Protein AF-A0A9P8FCG5-F1 (afdb_monomer_lite)

Organism: Aureobasidium melanogenum (NCBI:txid46634)

Secondary structure (DSSP, 8-state):
--------------------------HHHHHHHHHHHHHHHHHHS----------------------HHHHHHHHHHS---TTTSPPTTHHHHHHHHHHHHHTT--SSGGGG-HHHHHHHHHHHHHHT-HHHHHHHHHH--HHHHHHHHHHHHHHHHSTT--TT-THHHHHHHHHHHHHHHHHHHHHHHSSHHHH-HHHHHHHHHHHHHHHHHHHHHHHTTS-S--------PPPP--GGG-TTHHHHHHHHT--HHHHHHHHHHHTTTS-HHHHHHHHHHHHH--

InterPro domains:
  IPR052811 Glucose-responsive signaling protein [PTHR47263] (18-286)

Radius of gyration: 32.76 Å; chains: 1; bounding box: 117×60×71 Å

Sequence (286 aa):
MSPASARSSVTGRRVQSLQPARRLVDEHEAYSFALRTAYLSHLLQPKARRTQHVAQPVKPVSRSSTSITDLVKDFSSIRDSKSTRLPHGFTGELDKRITGVLVGKERMPEFNDALVKRTFATFLNEFKNPTFRKSMEKDRRVEDLLLIFFSKATSELQKGKGSEDDSWKLMVDRHVALFVRLISSTLKKDDWARDRPELTSRLQTLESKLLVHAQDLTTSSQPSGSTTIEVEIPRSSEAKDMPLVLRVANIFGISYDQIQADIDSHKAVWTEQAAIQDLKLYQMHL

Foldseek 3Di:
DDDDDDDDDDDPPPPPPPPPPPPPQDPVNVLLVLLLCLVLCVVPDDPDPDFDDDDDCPDDPDPPPCDVLNLLVVLVVPDDDPLQFDDQCLLVVVLVVLVCLLVVNDDDCLSVDPLLNVLSVQLSVVSPPPVLVVCCNVVRHVSSVLVSSLVSQLVSLCVPDDPPPCVSSLVSLVSSLVVLVSSLVSCVVVVVCVVRVPNNVSSVVSSVVSVVVSVVVVVVVDPDDDDGDDDDDDDDLQCVVRVSSVVSCVVSVHDRVVSSVSCVVCVVPSDNVVVVVVVVVVVVVD

Structure (mmCIF, N/CA/C/O backbone):
data_AF-A0A9P8FCG5-F1
#
_entry.id   AF-A0A9P8FCG5-F1
#
loop_
_atom_site.group_PDB
_atom_site.id
_atom_site.type_symbol
_atom_site.label_atom_id
_atom_site.label_alt_id
_atom_site.label_comp_id
_atom_site.label_asym_id
_atom_site.label_entity_id
_atom_site.label_seq_id
_atom_site.pdbx_PDB_ins_code
_atom_site.Cartn_x
_atom_site.Cartn_y
_atom_site.Cartn_z
_atom_site.occupancy
_atom_site.B_iso_or_equiv
_atom_site.auth_seq_id
_atom_site.auth_comp_id
_atom_site.auth_asym_id
_atom_site.auth_atom_id
_atom_site.pdbx_PDB_model_num
ATOM 1 N N . MET A 1 1 ? 91.310 38.236 -17.249 1.00 38.91 1 MET A N 1
ATOM 2 C CA . MET A 1 1 ? 90.134 39.101 -17.003 1.00 38.91 1 MET A CA 1
ATOM 3 C C . MET A 1 1 ? 88.972 38.553 -17.817 1.00 38.91 1 MET A C 1
ATOM 5 O O . MET A 1 1 ? 89.204 38.144 -18.946 1.00 38.91 1 MET A O 1
ATOM 9 N N . SER A 1 2 ? 87.771 38.523 -17.245 1.00 42.72 2 SER A N 1
ATOM 10 C CA . SER A 1 2 ? 86.490 38.270 -17.941 1.00 42.72 2 SER A CA 1
ATOM 11 C C . SER A 1 2 ? 85.765 39.621 -18.137 1.00 42.72 2 SER A C 1
ATOM 13 O O . SER A 1 2 ? 86.278 40.612 -17.610 1.00 42.72 2 SER A O 1
ATOM 15 N N . PRO A 1 3 ? 84.567 39.716 -18.757 1.00 57.72 3 PRO A N 1
ATOM 16 C CA . PRO A 1 3 ? 83.788 38.751 -19.551 1.00 57.72 3 PRO A CA 1
ATOM 17 C C . PRO A 1 3 ? 83.672 39.287 -21.018 1.00 57.72 3 PRO A C 1
ATOM 19 O O . PRO A 1 3 ? 84.620 39.921 -21.461 1.00 57.72 3 PRO A O 1
ATOM 22 N N . ALA A 1 4 ? 82.657 39.099 -21.879 1.00 37.44 4 ALA A N 1
ATOM 23 C CA . ALA A 1 4 ? 81.382 38.363 -21.876 1.00 37.44 4 ALA A CA 1
ATOM 24 C C . ALA A 1 4 ? 80.941 38.048 -23.326 1.00 37.44 4 ALA A C 1
ATOM 26 O O . ALA A 1 4 ? 81.144 38.888 -24.199 1.00 37.44 4 ALA A O 1
ATOM 27 N N . SER A 1 5 ? 80.230 36.931 -23.558 1.00 39.41 5 SER A N 1
ATOM 28 C CA . SER A 1 5 ? 79.011 36.865 -24.408 1.00 39.41 5 SER A CA 1
ATOM 29 C C . SER A 1 5 ? 78.488 35.432 -24.554 1.00 39.41 5 SER A C 1
ATOM 31 O O . SER A 1 5 ? 79.117 34.596 -25.197 1.00 39.41 5 SER A O 1
ATOM 33 N N . ALA A 1 6 ? 77.299 35.156 -24.019 1.00 49.12 6 ALA A N 1
ATOM 34 C CA . ALA A 1 6 ? 76.563 33.933 -24.327 1.00 49.12 6 ALA A CA 1
ATOM 35 C C . ALA A 1 6 ? 75.686 34.141 -25.573 1.00 49.12 6 ALA A C 1
ATOM 37 O O . ALA A 1 6 ? 74.994 35.153 -25.683 1.00 49.12 6 ALA A O 1
ATOM 38 N N . ARG A 1 7 ? 75.639 33.155 -26.476 1.00 41.47 7 ARG A N 1
ATOM 39 C CA . ARG A 1 7 ? 74.574 33.041 -27.482 1.00 41.47 7 ARG A CA 1
ATOM 40 C C . ARG A 1 7 ? 73.979 31.641 -27.448 1.00 41.47 7 ARG A C 1
ATOM 42 O O . ARG A 1 7 ? 74.595 30.677 -27.890 1.00 41.47 7 ARG A O 1
ATOM 49 N N . SER A 1 8 ? 72.768 31.554 -26.904 1.00 45.94 8 SER A N 1
ATOM 50 C CA . SER A 1 8 ? 71.965 30.335 -26.940 1.00 45.94 8 SER A CA 1
ATOM 51 C C . SER A 1 8 ? 71.624 29.980 -28.387 1.00 45.94 8 SER A C 1
ATOM 53 O O . SER A 1 8 ? 71.196 30.842 -29.155 1.00 45.94 8 SER A O 1
ATOM 55 N N . SER A 1 9 ? 71.795 28.713 -28.751 1.00 40.91 9 SER A N 1
ATOM 56 C CA . SER A 1 9 ? 71.240 28.131 -29.973 1.00 40.91 9 SER A CA 1
ATOM 57 C C . SER A 1 9 ? 70.500 26.855 -29.581 1.00 40.91 9 SER A C 1
ATOM 59 O O . SER A 1 9 ? 71.047 25.968 -28.928 1.00 40.91 9 SER A O 1
ATOM 61 N N . VAL A 1 10 ? 69.202 26.818 -29.882 1.00 41.75 10 VAL A N 1
ATOM 62 C CA . VAL A 1 10 ? 68.285 25.806 -29.347 1.00 41.75 10 VAL A CA 1
ATOM 63 C C . VAL A 1 10 ? 68.481 24.486 -30.085 1.00 41.75 10 VAL A C 1
ATOM 65 O O . VAL A 1 10 ? 68.198 24.386 -31.278 1.00 41.75 10 VAL A O 1
ATOM 68 N N . THR A 1 11 ? 68.898 23.446 -29.366 1.00 46.41 11 THR A N 1
ATOM 69 C CA . THR A 1 11 ? 68.830 22.069 -29.859 1.00 46.41 11 THR A CA 1
ATOM 70 C C . THR A 1 11 ? 67.367 21.664 -30.018 1.00 46.41 11 THR A C 1
ATOM 72 O O . THR A 1 11 ? 66.647 21.446 -29.043 1.00 46.41 11 THR A O 1
ATOM 75 N N . GLY A 1 12 ? 66.910 21.581 -31.270 1.00 40.62 12 GLY A N 1
ATOM 76 C CA . GLY A 1 12 ? 65.544 21.200 -31.621 1.00 40.62 12 GLY A CA 1
ATOM 77 C C . GLY A 1 12 ? 65.215 19.784 -31.150 1.00 40.62 12 GLY A C 1
ATOM 78 O O . GLY A 1 12 ? 65.477 18.809 -31.853 1.00 40.62 12 GLY A O 1
ATOM 79 N N . ARG A 1 13 ? 64.638 19.664 -29.950 1.00 44.09 13 ARG A N 1
ATOM 80 C CA . ARG A 1 13 ? 64.232 18.388 -29.355 1.00 44.09 13 ARG A CA 1
ATOM 81 C C . ARG A 1 13 ? 63.108 17.782 -30.195 1.00 44.09 13 ARG A C 1
ATOM 83 O O . ARG A 1 13 ? 61.950 18.156 -30.036 1.00 44.09 13 ARG A O 1
ATOM 90 N N . ARG A 1 14 ? 63.456 16.855 -31.094 1.00 50.72 14 ARG A N 1
ATOM 91 C CA . ARG A 1 14 ? 62.512 16.118 -31.947 1.00 50.72 14 ARG A CA 1
ATOM 92 C C . ARG A 1 14 ? 61.504 15.376 -31.069 1.00 50.72 14 ARG A C 1
ATOM 94 O O . ARG A 1 14 ? 61.790 14.285 -30.583 1.00 50.72 14 ARG A O 1
ATOM 101 N N . VAL A 1 15 ? 60.331 15.972 -30.869 1.00 47.91 15 VAL A N 1
ATOM 102 C CA . VAL A 1 15 ? 59.214 15.326 -30.179 1.00 47.91 15 VAL A CA 1
ATOM 103 C C . VAL A 1 15 ? 58.749 14.172 -31.059 1.00 47.91 15 VAL A C 1
ATOM 105 O O . VAL A 1 15 ? 58.091 14.381 -32.076 1.00 47.91 15 VAL A O 1
ATOM 108 N N . GLN A 1 16 ? 59.124 12.946 -30.691 1.00 49.69 16 GLN A N 1
ATOM 109 C CA . GLN A 1 16 ? 58.458 11.762 -31.215 1.00 49.69 16 GLN A CA 1
ATOM 110 C C . GLN A 1 16 ? 57.018 11.807 -30.712 1.00 49.69 16 GLN A C 1
ATOM 112 O O . GLN A 1 16 ? 56.757 11.665 -29.518 1.00 49.69 16 GLN A O 1
ATOM 117 N N . SER A 1 17 ? 56.087 12.061 -31.626 1.00 49.69 17 SER A N 1
ATOM 118 C CA . SER A 1 17 ? 54.666 11.989 -31.341 1.00 49.69 17 SER A CA 1
ATOM 119 C C . SER A 1 17 ? 54.310 10.547 -30.995 1.00 49.69 17 SER A C 1
ATOM 121 O O . SER A 1 17 ? 54.229 9.685 -31.868 1.00 49.69 17 SER A O 1
ATOM 123 N N . LEU A 1 18 ? 54.056 10.299 -29.709 1.00 53.81 18 LEU A N 1
ATOM 124 C CA . LEU A 1 18 ? 53.361 9.107 -29.229 1.00 53.81 18 LEU A CA 1
ATOM 125 C C . LEU A 1 18 ? 51.894 9.171 -29.678 1.00 53.81 18 LEU A C 1
ATOM 127 O O . LEU A 1 18 ? 50.982 9.323 -28.869 1.00 53.81 18 LEU A O 1
ATOM 131 N N . GLN A 1 19 ? 51.658 9.082 -30.990 1.00 55.94 19 GLN A N 1
ATOM 132 C CA . GLN A 1 19 ? 50.346 8.674 -31.463 1.00 55.94 19 GLN A CA 1
ATOM 133 C C . GLN A 1 19 ? 50.144 7.228 -30.998 1.00 55.94 19 GLN A C 1
ATOM 135 O O . GLN A 1 19 ? 51.024 6.398 -31.254 1.00 55.94 19 GLN A O 1
ATOM 140 N N . PRO A 1 20 ? 49.033 6.903 -30.313 1.00 54.19 20 PRO A N 1
ATOM 141 C CA . PRO A 1 20 ? 48.725 5.516 -30.012 1.00 54.19 20 PRO A CA 1
ATOM 142 C C . PRO A 1 20 ? 48.673 4.764 -31.340 1.00 54.19 20 PRO A C 1
ATOM 144 O O . PRO A 1 20 ? 48.016 5.219 -32.281 1.00 54.19 20 PRO A O 1
ATOM 147 N N . ALA A 1 21 ? 49.412 3.657 -31.434 1.00 56.22 21 ALA A N 1
ATOM 148 C CA . ALA A 1 21 ? 49.488 2.878 -32.660 1.00 56.22 21 ALA A CA 1
ATOM 149 C C . ALA A 1 21 ? 48.064 2.507 -33.087 1.00 56.22 21 ALA A C 1
ATOM 151 O O . ALA A 1 21 ? 47.379 1.764 -32.380 1.00 56.22 21 ALA A O 1
ATOM 152 N N . ARG A 1 22 ? 47.610 3.069 -34.215 1.00 55.81 22 ARG A N 1
ATOM 153 C CA . ARG A 1 22 ? 46.293 2.776 -34.778 1.00 55.81 22 ARG A CA 1
ATOM 154 C C . ARG A 1 22 ? 46.293 1.305 -35.165 1.00 55.81 22 ARG A C 1
ATOM 156 O O . ARG A 1 22 ? 46.798 0.952 -36.227 1.00 55.81 22 ARG A O 1
ATOM 163 N N . ARG A 1 23 ? 45.770 0.456 -34.278 1.00 59.56 23 ARG A N 1
ATOM 164 C CA . ARG A 1 23 ? 45.477 -0.938 -34.593 1.00 59.56 23 ARG A CA 1
ATOM 165 C C . ARG A 1 23 ? 44.492 -0.906 -35.752 1.00 59.56 23 ARG A C 1
ATOM 167 O O . ARG A 1 23 ? 43.358 -0.464 -35.585 1.00 59.56 23 ARG A O 1
ATOM 174 N N . LEU A 1 24 ? 44.977 -1.287 -36.927 1.00 65.88 24 LEU A N 1
ATOM 175 C CA . LEU A 1 24 ? 44.139 -1.600 -38.070 1.00 65.88 24 LEU A CA 1
ATOM 176 C C . LEU A 1 24 ? 43.383 -2.865 -37.668 1.00 65.88 24 LEU A C 1
ATOM 178 O O . LEU A 1 24 ? 43.956 -3.949 -37.681 1.00 65.88 24 LEU A O 1
ATOM 182 N N . VAL A 1 25 ? 42.156 -2.676 -37.181 1.00 71.56 25 VAL A N 1
ATOM 183 C CA . VAL A 1 25 ? 41.216 -3.770 -36.928 1.00 71.56 25 VAL A CA 1
ATOM 184 C C . VAL A 1 25 ? 40.915 -4.390 -38.284 1.00 71.56 25 VAL A C 1
ATOM 186 O O . VAL A 1 25 ? 40.634 -3.658 -39.236 1.00 71.56 25 VAL A O 1
ATOM 189 N N . ASP A 1 26 ? 41.028 -5.708 -38.376 1.00 84.81 26 ASP A N 1
ATOM 190 C CA . ASP A 1 26 ? 40.740 -6.413 -39.620 1.00 84.81 26 ASP A CA 1
ATOM 191 C C . ASP A 1 26 ? 39.245 -6.308 -39.973 1.00 84.81 26 ASP A C 1
ATOM 193 O O . ASP A 1 26 ? 38.397 -6.200 -39.086 1.00 84.81 26 ASP A O 1
ATOM 197 N N . GLU A 1 27 ? 38.895 -6.333 -41.259 1.00 80.69 27 GLU A N 1
ATOM 198 C CA . GLU A 1 27 ? 37.503 -6.151 -41.688 1.00 80.69 27 GLU A CA 1
ATOM 199 C C . GLU A 1 27 ? 36.592 -7.280 -41.174 1.00 80.69 27 GLU A C 1
ATOM 201 O O . GLU A 1 27 ? 35.468 -7.020 -40.736 1.00 80.69 27 GLU A O 1
ATOM 206 N N . HIS A 1 28 ? 37.101 -8.515 -41.112 1.00 82.44 28 HIS A N 1
ATOM 207 C CA . HIS A 1 28 ? 36.378 -9.655 -40.548 1.00 82.44 28 HIS A CA 1
ATOM 208 C C . HIS A 1 28 ? 36.303 -9.589 -39.009 1.00 82.44 28 HIS A C 1
ATOM 210 O O . HIS A 1 28 ? 35.275 -9.943 -38.427 1.00 82.44 28 HIS A O 1
ATOM 216 N N . GLU A 1 29 ? 37.341 -9.083 -38.331 1.00 81.12 29 GLU A N 1
ATOM 217 C CA . GLU A 1 29 ? 37.302 -8.811 -36.881 1.00 81.12 29 GLU A CA 1
ATOM 218 C C . GLU A 1 29 ? 36.257 -7.730 -36.547 1.00 81.12 29 GLU A C 1
ATOM 220 O O . GLU A 1 29 ? 35.431 -7.912 -35.647 1.00 81.12 29 GLU A O 1
ATOM 225 N N . ALA A 1 30 ? 36.232 -6.640 -37.320 1.00 84.06 30 ALA A N 1
ATOM 226 C CA . ALA A 1 30 ? 35.260 -5.559 -37.190 1.00 84.06 30 ALA A CA 1
ATOM 227 C C . ALA A 1 30 ? 33.824 -6.039 -37.457 1.00 84.06 30 ALA A C 1
ATOM 229 O O . ALA A 1 30 ? 32.924 -5.704 -36.682 1.00 84.06 30 ALA A O 1
ATOM 230 N N . TYR A 1 31 ? 33.608 -6.854 -38.496 1.00 85.81 31 TYR A N 1
ATOM 231 C CA . TYR A 1 31 ? 32.312 -7.474 -38.787 1.00 85.81 31 TYR A CA 1
ATOM 232 C C . TYR A 1 31 ? 31.846 -8.384 -37.647 1.00 85.81 31 TYR A C 1
ATOM 234 O O . TYR A 1 31 ? 30.748 -8.196 -37.121 1.00 85.81 31 TYR A O 1
ATOM 242 N N . SER A 1 32 ? 32.686 -9.330 -37.215 1.00 84.56 32 SER A N 1
ATOM 243 C CA . SER A 1 32 ? 32.349 -10.291 -36.158 1.00 84.56 32 SER A CA 1
ATOM 244 C C . SER A 1 32 ? 32.007 -9.588 -34.837 1.00 84.56 32 SER A C 1
ATOM 246 O O . SER A 1 32 ? 31.004 -9.906 -34.189 1.00 84.56 32 SER A O 1
ATOM 248 N N . PHE A 1 33 ? 32.777 -8.557 -34.469 1.00 83.56 33 PHE A N 1
ATOM 249 C CA . PHE A 1 33 ? 32.502 -7.733 -33.292 1.00 83.56 33 PHE A CA 1
ATOM 250 C C . PHE A 1 33 ? 31.207 -6.914 -33.435 1.00 83.56 33 PHE A C 1
ATOM 252 O O . PHE A 1 33 ? 30.403 -6.860 -32.497 1.00 83.56 33 PHE A O 1
ATOM 259 N N . ALA A 1 34 ? 30.961 -6.306 -34.599 1.00 85.69 34 ALA A N 1
ATOM 260 C CA . ALA A 1 34 ? 29.737 -5.552 -34.872 1.00 85.69 34 ALA A CA 1
ATOM 261 C C . ALA A 1 34 ? 28.488 -6.449 -34.840 1.00 85.69 34 ALA A C 1
ATOM 263 O O . ALA A 1 34 ? 27.484 -6.082 -34.229 1.00 85.69 34 ALA A O 1
ATOM 264 N N . LEU A 1 35 ? 28.552 -7.649 -35.425 1.00 85.81 35 LEU A N 1
ATOM 265 C CA . LEU A 1 35 ? 27.457 -8.618 -35.410 1.00 85.81 35 LEU A CA 1
ATOM 266 C C . LEU A 1 35 ? 27.177 -9.126 -33.988 1.00 85.81 35 LEU A C 1
ATOM 268 O O . LEU A 1 35 ? 26.029 -9.064 -33.540 1.00 85.81 35 LEU A O 1
ATOM 272 N N . ARG A 1 36 ? 28.215 -9.539 -33.240 1.00 83.69 36 ARG A N 1
ATOM 273 C CA . ARG A 1 36 ? 28.084 -9.954 -31.829 1.00 83.69 36 ARG A CA 1
ATOM 274 C C . ARG A 1 36 ? 27.453 -8.849 -30.988 1.00 83.69 36 ARG 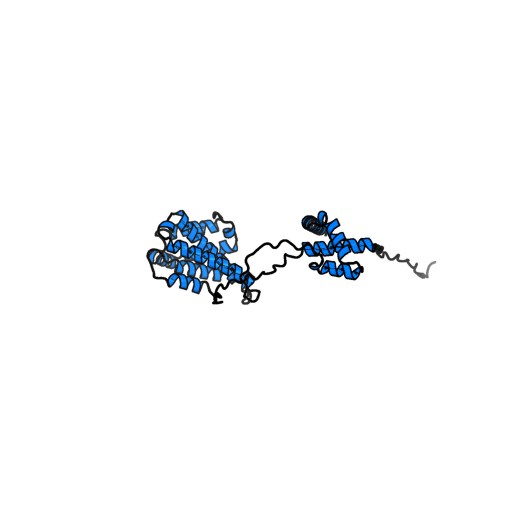A C 1
ATOM 276 O O . ARG A 1 36 ? 26.518 -9.115 -30.238 1.00 83.69 36 ARG A O 1
ATOM 283 N N . THR A 1 37 ? 27.935 -7.611 -31.096 1.00 82.56 37 THR A N 1
ATOM 284 C CA . THR A 1 37 ? 27.409 -6.492 -30.295 1.00 82.56 37 THR A CA 1
ATOM 285 C C . THR A 1 37 ? 25.990 -6.095 -30.700 1.00 82.56 37 THR A C 1
ATOM 287 O O . THR A 1 37 ? 25.179 -5.825 -29.817 1.00 82.56 37 THR A O 1
ATOM 290 N N . ALA A 1 38 ? 25.631 -6.142 -31.986 1.00 84.81 38 ALA A N 1
ATOM 291 C CA . ALA A 1 38 ? 24.259 -5.920 -32.448 1.00 84.81 38 ALA A CA 1
ATOM 292 C C . ALA A 1 38 ? 23.282 -7.001 -31.948 1.00 84.81 38 ALA A C 1
ATOM 294 O O . ALA A 1 38 ? 22.194 -6.671 -31.467 1.00 84.81 38 ALA A O 1
ATOM 295 N N . TYR A 1 39 ? 23.676 -8.276 -32.013 1.00 82.38 39 TYR A N 1
ATOM 296 C CA . TYR A 1 39 ? 22.874 -9.407 -31.543 1.00 82.38 39 TYR A CA 1
ATOM 297 C C . TYR A 1 39 ? 22.725 -9.414 -30.012 1.00 82.38 39 TYR A C 1
ATOM 299 O O . TYR A 1 39 ? 21.609 -9.489 -29.497 1.00 82.38 39 TYR A O 1
ATOM 307 N N . LEU A 1 40 ? 23.820 -9.236 -29.265 1.00 80.25 40 LEU A N 1
ATOM 308 C CA . LEU A 1 40 ? 23.771 -9.128 -27.802 1.00 80.25 40 LEU A CA 1
ATOM 309 C C . LEU A 1 40 ? 23.023 -7.869 -27.339 1.00 80.25 40 LEU A C 1
ATOM 311 O O . LEU A 1 40 ? 22.299 -7.931 -26.349 1.00 80.25 40 LEU A O 1
ATOM 315 N N . SER A 1 41 ? 23.119 -6.749 -28.065 1.00 78.25 41 SER A N 1
ATOM 316 C CA . SER A 1 41 ? 22.302 -5.559 -27.795 1.00 78.25 41 SER A CA 1
ATOM 317 C C . SER A 1 41 ? 20.815 -5.837 -28.006 1.00 78.25 41 SER A C 1
ATOM 319 O O . SER A 1 41 ? 20.011 -5.409 -27.183 1.00 78.25 41 SER A O 1
ATOM 321 N N . HIS A 1 42 ? 20.434 -6.600 -29.038 1.00 77.81 42 HIS A N 1
ATOM 322 C CA . HIS A 1 42 ? 19.058 -7.074 -29.167 1.00 77.81 42 HIS A CA 1
ATOM 323 C C . HIS A 1 42 ? 18.668 -7.939 -27.959 1.00 77.81 42 HIS A C 1
ATOM 325 O O . HIS A 1 42 ? 17.655 -7.641 -27.327 1.00 77.81 42 HIS A O 1
ATOM 331 N N . LEU A 1 43 ? 19.462 -8.950 -27.575 1.00 74.62 43 LEU A N 1
ATOM 332 C CA . LEU A 1 43 ? 19.157 -9.795 -26.409 1.00 74.62 43 LEU A CA 1
ATOM 333 C C . LEU A 1 43 ? 18.934 -8.974 -25.126 1.00 74.62 43 LEU A C 1
ATOM 335 O O . LEU A 1 43 ? 17.907 -9.163 -24.474 1.00 74.62 43 LEU A O 1
ATOM 339 N N . LEU A 1 44 ? 19.841 -8.038 -24.829 1.00 71.94 44 LEU A N 1
ATOM 340 C CA . LEU A 1 44 ? 19.836 -7.180 -23.637 1.00 71.94 44 LEU A CA 1
ATOM 341 C C . LEU A 1 44 ? 18.833 -6.011 -23.679 1.00 71.94 44 LEU A C 1
ATOM 343 O O . LEU A 1 44 ? 18.663 -5.331 -22.665 1.00 71.94 44 LEU A O 1
ATOM 347 N N . GLN A 1 45 ? 18.170 -5.735 -24.808 1.00 69.25 45 GLN A N 1
ATOM 348 C CA . GLN A 1 45 ? 17.103 -4.729 -24.841 1.00 69.25 45 GLN A CA 1
ATOM 349 C C . GLN A 1 45 ? 15.965 -5.147 -23.892 1.00 69.25 45 GLN A C 1
ATOM 351 O O . GLN A 1 45 ? 15.514 -6.296 -23.952 1.00 69.25 45 GLN A O 1
ATOM 356 N N . PRO A 1 46 ? 15.462 -4.237 -23.032 1.00 54.62 46 PRO A N 1
ATOM 357 C CA . PRO A 1 46 ? 14.393 -4.563 -22.093 1.00 54.62 46 PRO A CA 1
ATOM 358 C C . PRO A 1 46 ? 13.165 -5.055 -22.867 1.00 54.62 46 PRO A C 1
ATOM 360 O O . PRO A 1 46 ? 12.660 -4.331 -23.725 1.00 54.62 46 PRO A O 1
ATOM 363 N N . LYS A 1 47 ? 12.719 -6.293 -22.577 1.00 50.09 47 LYS A N 1
ATOM 364 C CA . LYS A 1 47 ? 11.672 -7.028 -23.318 1.00 50.09 47 LYS A CA 1
ATOM 365 C C . LYS A 1 47 ? 10.522 -6.099 -23.730 1.00 50.09 47 LYS A C 1
ATOM 367 O O . LYS A 1 47 ? 9.696 -5.719 -22.898 1.00 50.09 47 LYS A O 1
ATOM 372 N N . ALA A 1 48 ? 10.462 -5.751 -25.017 1.00 43.56 48 ALA A N 1
ATOM 373 C CA . ALA A 1 48 ? 9.443 -4.858 -25.554 1.00 43.56 48 ALA A CA 1
ATOM 374 C C . ALA A 1 48 ? 8.065 -5.533 -25.462 1.00 43.56 48 ALA A C 1
ATOM 376 O O . ALA A 1 48 ? 7.745 -6.438 -26.234 1.00 43.56 48 ALA A O 1
ATOM 377 N N . ARG A 1 49 ? 7.259 -5.105 -24.484 1.00 41.88 49 ARG A N 1
ATOM 378 C CA . ARG A 1 49 ? 5.932 -5.657 -24.169 1.00 41.88 49 ARG A CA 1
ATOM 379 C C . ARG A 1 49 ? 4.943 -5.383 -25.306 1.00 41.88 49 ARG A C 1
ATOM 381 O O . ARG A 1 49 ? 4.230 -4.384 -25.284 1.00 41.88 49 ARG A O 1
ATOM 388 N N . ARG A 1 50 ? 4.904 -6.258 -26.315 1.00 41.12 50 ARG A N 1
ATOM 389 C CA . ARG A 1 50 ? 3.956 -6.145 -27.430 1.00 41.12 50 ARG A CA 1
ATOM 390 C C . ARG A 1 50 ? 2.604 -6.733 -27.035 1.00 41.12 50 ARG A C 1
ATOM 392 O O . ARG A 1 50 ? 2.471 -7.928 -26.796 1.00 41.12 50 ARG A O 1
ATOM 399 N N . THR A 1 51 ? 1.601 -5.871 -26.966 1.00 39.09 51 THR A N 1
ATOM 400 C CA . THR A 1 51 ? 0.255 -6.180 -26.486 1.00 39.09 51 THR A CA 1
ATOM 401 C C . THR A 1 51 ? -0.580 -6.886 -27.559 1.00 39.09 51 THR A C 1
ATOM 403 O O . THR A 1 51 ? -0.973 -6.289 -28.560 1.00 39.09 51 THR A O 1
ATOM 406 N N . GLN A 1 52 ? -0.875 -8.176 -27.366 1.00 40.84 52 GLN A N 1
ATOM 407 C CA . GLN A 1 52 ? -1.762 -8.919 -28.266 1.00 40.84 52 GLN A CA 1
ATOM 408 C C . GLN A 1 52 ? -3.228 -8.722 -27.853 1.00 40.84 52 GLN A C 1
ATOM 410 O O . GLN A 1 52 ? -3.686 -9.265 -26.850 1.00 40.84 52 GLN A O 1
ATOM 415 N N . HIS A 1 53 ? -3.975 -7.940 -28.634 1.00 37.50 53 HIS A N 1
ATOM 416 C CA . HIS A 1 53 ? -5.406 -7.725 -28.411 1.00 37.50 53 HIS A CA 1
ATOM 417 C C . HIS A 1 53 ? -6.214 -8.997 -28.718 1.00 37.50 53 HIS A C 1
ATOM 419 O O . HIS A 1 53 ? -6.478 -9.309 -29.879 1.00 37.50 53 HIS A O 1
ATOM 425 N N . VAL A 1 54 ? -6.661 -9.702 -27.676 1.00 40.19 54 VAL A N 1
ATOM 426 C CA . VAL A 1 54 ? -7.705 -10.731 -27.790 1.00 40.19 54 VAL A CA 1
ATOM 427 C C . VAL A 1 54 ? -9.070 -10.053 -27.685 1.00 40.19 54 VAL A C 1
ATOM 429 O O . VAL A 1 54 ? -9.377 -9.400 -26.689 1.00 40.19 54 VAL A O 1
ATOM 432 N N . ALA A 1 55 ? -9.903 -10.200 -28.714 1.00 40.88 55 ALA A N 1
ATOM 433 C CA . ALA A 1 55 ? -11.218 -9.574 -28.764 1.00 40.88 55 ALA A CA 1
ATOM 434 C C . ALA A 1 55 ? -12.245 -10.323 -27.891 1.00 40.88 55 ALA A C 1
ATOM 436 O O . ALA A 1 55 ? -12.943 -11.218 -28.365 1.00 40.88 55 ALA A O 1
ATOM 437 N N . GLN A 1 56 ? -12.381 -9.919 -26.625 1.00 36.44 56 GLN A N 1
ATOM 438 C CA . GLN A 1 56 ? -13.586 -10.177 -25.829 1.00 36.44 56 GLN A CA 1
ATOM 439 C C . GLN A 1 56 ? -14.317 -8.860 -25.525 1.00 36.44 56 GLN A C 1
ATOM 441 O O . GLN A 1 56 ? -13.673 -7.897 -25.107 1.00 36.44 56 GLN A O 1
ATOM 446 N N . PRO A 1 57 ? -15.655 -8.794 -25.680 1.00 41.25 57 PRO A N 1
ATOM 447 C CA . PRO A 1 57 ? -16.443 -7.591 -25.419 1.00 41.25 57 PRO A CA 1
ATOM 448 C C . PRO A 1 57 ? -16.712 -7.408 -23.915 1.00 41.25 57 PRO A C 1
ATOM 450 O O . PRO A 1 57 ? -17.861 -7.342 -23.467 1.00 41.25 57 PRO A O 1
ATOM 453 N N . VAL A 1 58 ? -15.648 -7.312 -23.113 1.00 44.84 58 VAL A N 1
ATOM 454 C CA . VAL A 1 58 ? -15.761 -6.812 -21.740 1.00 44.84 58 VAL A CA 1
ATOM 455 C C . VAL A 1 58 ? -16.145 -5.338 -21.839 1.00 44.84 58 VAL A C 1
ATOM 457 O O . VAL A 1 58 ? -15.410 -4.527 -22.400 1.00 44.84 58 VAL A O 1
ATOM 460 N N . LYS A 1 59 ? -17.342 -5.006 -21.344 1.00 37.44 59 LYS A N 1
ATOM 461 C CA . LYS A 1 59 ? -17.893 -3.643 -21.376 1.00 37.44 59 LYS A CA 1
ATOM 462 C C . LYS A 1 59 ? -16.866 -2.670 -20.783 1.00 37.44 59 LYS A C 1
ATOM 464 O O . LYS A 1 59 ? -16.298 -3.002 -19.741 1.00 37.44 59 LYS A O 1
ATOM 469 N N . PRO A 1 60 ? -16.636 -1.489 -21.388 1.00 35.16 60 PRO A N 1
ATOM 470 C CA . PRO A 1 60 ? -15.650 -0.550 -20.876 1.00 35.16 60 PRO A CA 1
ATOM 471 C C . PRO A 1 60 ? -16.023 -0.154 -19.448 1.00 35.16 60 PRO A C 1
ATOM 473 O O . PRO A 1 60 ? -17.034 0.514 -19.220 1.00 35.16 60 PRO A O 1
ATOM 476 N N . VAL A 1 61 ? -15.202 -0.573 -18.483 1.00 42.84 61 VAL A N 1
ATOM 477 C CA . VAL A 1 61 ? -15.259 -0.024 -17.130 1.00 42.84 61 VAL A CA 1
ATOM 478 C C . VAL A 1 61 ? -14.944 1.459 -17.276 1.00 42.84 61 VAL A C 1
ATOM 480 O O . VAL A 1 61 ? -13.882 1.828 -17.781 1.00 42.84 61 VAL A O 1
ATOM 483 N N . SER A 1 62 ? -15.918 2.302 -16.931 1.00 31.92 62 SER A N 1
ATOM 484 C CA . SER A 1 62 ? -15.793 3.753 -17.057 1.00 31.92 62 SER A CA 1
ATOM 485 C C . SER A 1 62 ? -14.518 4.227 -16.366 1.00 31.92 62 SER A C 1
ATOM 487 O O . SER A 1 62 ? -14.243 3.809 -15.242 1.00 31.92 62 SER A O 1
ATOM 489 N N . ARG A 1 63 ? -13.792 5.161 -16.994 1.00 40.41 63 ARG A N 1
ATOM 490 C CA . ARG A 1 63 ? -12.639 5.864 -16.397 1.00 40.41 63 ARG A CA 1
ATOM 491 C C . ARG A 1 63 ? -13.098 6.900 -15.362 1.00 40.41 63 ARG A C 1
ATOM 493 O O . ARG A 1 63 ? -12.632 8.034 -15.339 1.00 40.4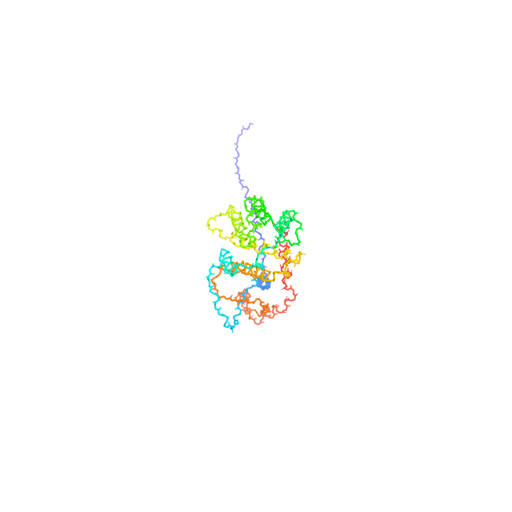1 63 ARG A O 1
ATOM 500 N N . SER A 1 64 ? -14.062 6.512 -14.536 1.00 35.00 64 SER A N 1
ATOM 501 C CA . SER A 1 64 ? -14.474 7.249 -13.356 1.00 35.00 64 SER A CA 1
ATOM 502 C C . SER A 1 64 ? -13.326 7.161 -12.360 1.00 35.00 64 SER A C 1
ATOM 504 O O . SER A 1 64 ? -12.938 6.063 -11.972 1.00 35.00 64 SER A O 1
ATOM 506 N N . SER A 1 65 ? -12.771 8.301 -11.960 1.00 42.25 65 SER A N 1
ATOM 507 C CA . SER A 1 65 ? -11.681 8.375 -10.988 1.00 42.25 65 SER A CA 1
ATOM 508 C C . SER A 1 65 ? -12.145 7.856 -9.624 1.00 42.25 65 SER A C 1
ATOM 510 O O . SER A 1 65 ? -12.680 8.620 -8.820 1.00 42.25 65 SER A O 1
ATOM 512 N N . THR A 1 66 ? -11.964 6.560 -9.354 1.00 49.44 66 THR A N 1
ATOM 513 C CA . THR A 1 66 ? -12.319 5.936 -8.073 1.00 49.44 66 THR A CA 1
ATOM 514 C C . THR A 1 66 ? -11.293 6.292 -7.004 1.00 49.44 66 THR A C 1
ATOM 516 O O . THR A 1 66 ? -10.516 5.449 -6.559 1.00 49.44 66 THR A O 1
ATOM 519 N N . SER A 1 67 ? -11.307 7.558 -6.585 1.00 58.78 67 SER A N 1
ATOM 520 C CA . SER A 1 67 ? -10.623 8.013 -5.377 1.00 58.78 67 SER A CA 1
ATOM 521 C C . SER A 1 67 ? -10.974 7.093 -4.206 1.00 58.78 67 SER A C 1
ATOM 523 O O . SER A 1 67 ? -12.098 6.590 -4.111 1.00 58.78 67 SER A O 1
ATOM 525 N N . ILE A 1 68 ? -10.055 6.921 -3.255 1.00 63.25 68 ILE A N 1
ATOM 526 C CA . ILE A 1 68 ? -10.321 6.163 -2.022 1.00 63.25 68 ILE A CA 1
ATOM 527 C C . ILE A 1 68 ? -11.545 6.723 -1.280 1.00 63.25 68 ILE A C 1
ATOM 529 O O . ILE A 1 68 ? -12.314 5.960 -0.697 1.00 63.25 68 ILE A O 1
ATOM 533 N N . THR A 1 69 ? -11.809 8.030 -1.384 1.00 64.81 69 THR A N 1
ATOM 534 C CA . THR A 1 69 ? -13.034 8.647 -0.851 1.00 64.81 69 THR A CA 1
ATOM 535 C C . THR A 1 69 ? -14.314 8.078 -1.451 1.00 64.81 69 THR A C 1
ATOM 537 O O . THR A 1 69 ? -15.330 8.056 -0.768 1.00 64.81 69 THR A O 1
ATOM 540 N N . ASP A 1 70 ? -14.289 7.627 -2.703 1.00 66.12 70 ASP A N 1
ATOM 541 C CA . ASP A 1 70 ? -15.450 7.078 -3.405 1.00 66.12 70 ASP A CA 1
ATOM 542 C C . ASP A 1 70 ? -15.511 5.553 -3.266 1.00 66.12 70 ASP A C 1
ATOM 544 O O . ASP A 1 70 ? -16.584 5.016 -3.011 1.00 66.12 70 ASP A O 1
ATOM 548 N N . LEU A 1 71 ? -14.363 4.862 -3.239 1.00 67.88 71 LEU A N 1
ATOM 549 C CA . LEU A 1 71 ? -14.294 3.443 -2.856 1.00 67.88 71 LEU A CA 1
ATOM 550 C C . LEU A 1 71 ? -14.811 3.182 -1.428 1.00 67.88 71 LEU A C 1
ATOM 552 O O . LEU A 1 71 ? -15.390 2.128 -1.165 1.00 67.88 71 LEU A O 1
ATOM 556 N N . VAL A 1 72 ? -14.637 4.134 -0.503 1.00 65.06 72 VAL A N 1
ATOM 557 C CA . VAL A 1 72 ? -15.184 4.044 0.863 1.00 65.06 72 VAL A CA 1
ATOM 558 C C . VAL A 1 72 ? -16.646 4.532 0.947 1.00 65.06 72 VAL A C 1
ATOM 560 O O . VAL A 1 72 ? -17.390 4.057 1.807 1.00 65.06 72 VAL A O 1
ATOM 563 N N . LYS A 1 73 ? -17.124 5.381 0.022 1.00 66.50 73 LYS A N 1
ATOM 564 C CA . LYS A 1 73 ? -18.572 5.657 -0.139 1.00 66.50 73 LYS A CA 1
ATOM 565 C C . LYS A 1 73 ? -19.322 4.448 -0.702 1.00 66.50 73 LYS A C 1
ATOM 567 O O . LYS A 1 73 ? -20.378 4.108 -0.179 1.00 66.50 73 LYS A O 1
ATOM 572 N N . ASP A 1 74 ? -18.764 3.755 -1.695 1.00 62.91 74 ASP A N 1
ATOM 573 C CA . ASP A 1 74 ? -19.290 2.473 -2.196 1.00 62.91 74 ASP A CA 1
ATOM 574 C C . ASP A 1 74 ? -19.447 1.458 -1.049 1.00 62.91 74 ASP A C 1
ATOM 576 O O . ASP A 1 74 ? -20.423 0.709 -0.987 1.00 62.91 74 ASP A O 1
ATOM 580 N N . PHE A 1 75 ? -18.498 1.461 -0.106 1.00 62.28 75 PHE A N 1
ATOM 581 C CA . PHE A 1 75 ? -18.515 0.594 1.070 1.00 62.28 75 PHE A CA 1
ATOM 582 C C . PHE A 1 75 ? -19.657 0.940 2.044 1.00 62.28 75 PHE A C 1
ATOM 584 O O . PHE A 1 75 ? -20.344 0.023 2.505 1.00 62.28 75 PHE A O 1
ATOM 591 N N . SER A 1 76 ? -19.885 2.232 2.324 1.00 57.75 76 SER A N 1
ATOM 592 C CA . SER A 1 76 ? -20.910 2.708 3.273 1.00 57.75 76 SER A CA 1
ATOM 593 C C . SER A 1 76 ? -22.332 2.761 2.698 1.00 57.75 76 SER A C 1
ATOM 595 O O . SER A 1 76 ? -23.301 2.656 3.450 1.00 57.75 76 SER A O 1
ATOM 597 N N . SER A 1 77 ? -22.477 2.875 1.374 1.00 54.94 77 SER A N 1
ATOM 598 C CA . SER A 1 77 ? -23.772 2.961 0.680 1.00 54.94 77 SER A CA 1
ATOM 599 C C . SER A 1 77 ? -24.649 1.710 0.883 1.00 54.94 77 SER A C 1
ATOM 601 O O . SER A 1 77 ? -25.879 1.785 0.933 1.00 54.94 77 SER A O 1
ATOM 603 N N . ILE A 1 78 ? -24.036 0.536 1.084 1.00 52.94 78 ILE A N 1
ATOM 604 C CA . ILE A 1 78 ? -24.760 -0.732 1.263 1.00 52.94 78 ILE A CA 1
ATOM 605 C C . ILE A 1 78 ? -25.112 -0.971 2.743 1.00 52.94 78 ILE A C 1
ATOM 607 O O . ILE A 1 78 ? -24.420 -1.727 3.433 1.00 52.94 78 ILE A O 1
ATOM 611 N N . ARG A 1 79 ? -26.228 -0.351 3.162 1.00 50.34 79 ARG A N 1
ATOM 612 C CA . ARG A 1 79 ? -27.094 -0.632 4.335 1.00 50.34 79 ARG A CA 1
ATOM 613 C C . ARG A 1 79 ? -26.374 -1.137 5.599 1.00 50.34 79 ARG A C 1
ATOM 615 O O . ARG A 1 79 ? -26.140 -2.333 5.748 1.00 50.34 79 ARG A O 1
ATOM 622 N N . ASP A 1 80 ? -26.158 -0.219 6.546 1.00 54.38 80 ASP A N 1
ATOM 623 C CA . ASP A 1 80 ? -25.575 -0.435 7.884 1.00 54.38 80 ASP A CA 1
ATOM 624 C C . ASP A 1 80 ? -26.145 -1.690 8.590 1.00 54.38 80 ASP A C 1
ATOM 626 O O . ASP A 1 80 ? -27.250 -1.688 9.140 1.00 54.38 80 ASP A O 1
ATOM 630 N N . SER A 1 81 ? -25.382 -2.785 8.526 1.00 58.00 81 SER A N 1
ATOM 631 C CA . SER A 1 81 ? -25.747 -4.116 9.010 1.00 58.00 81 SER A CA 1
ATOM 632 C C . SER A 1 81 ? -24.818 -4.530 10.148 1.00 58.00 81 SER A C 1
ATOM 634 O O . SER A 1 81 ? -23.633 -4.198 10.165 1.00 58.00 81 SER A O 1
ATOM 636 N N . LYS A 1 82 ? -25.311 -5.340 11.093 1.00 62.72 82 LYS A N 1
ATOM 637 C CA . LYS A 1 82 ? -24.470 -5.887 12.179 1.00 62.72 82 LYS A CA 1
ATOM 638 C C . LYS A 1 82 ? -23.294 -6.730 11.648 1.00 62.72 82 LYS A C 1
ATOM 640 O O . LYS A 1 82 ? -22.288 -6.852 12.341 1.00 62.72 82 LYS A O 1
ATOM 645 N N . SER A 1 83 ? -23.420 -7.250 10.424 1.00 63.03 83 SER A N 1
ATOM 646 C CA . SER A 1 83 ? -22.406 -8.014 9.687 1.00 63.03 83 SER A CA 1
ATOM 647 C C . SER A 1 83 ? -21.244 -7.154 9.151 1.00 63.03 83 SER A C 1
ATOM 649 O O . SER A 1 83 ? -20.105 -7.615 9.129 1.00 63.03 83 SER A O 1
ATOM 651 N N . THR A 1 84 ? -21.481 -5.889 8.772 1.00 71.00 84 THR A N 1
ATOM 652 C CA . THR A 1 84 ? -20.446 -5.022 8.163 1.00 71.00 84 THR A CA 1
ATOM 653 C C . THR A 1 84 ? -19.577 -4.279 9.179 1.00 71.00 84 THR A C 1
ATOM 655 O O . THR A 1 84 ? -18.496 -3.806 8.834 1.00 71.00 84 THR A O 1
ATOM 658 N N . ARG A 1 85 ? -20.021 -4.182 10.437 1.00 80.94 85 ARG A N 1
ATOM 659 C CA . ARG A 1 85 ? -19.290 -3.510 11.526 1.00 80.94 85 ARG A CA 1
ATOM 660 C C . ARG A 1 85 ? -18.129 -4.352 12.063 1.00 80.94 85 ARG A C 1
ATOM 662 O O . ARG A 1 85 ? -18.097 -5.572 11.902 1.00 80.94 85 ARG A O 1
ATOM 669 N N . LEU A 1 86 ? -17.221 -3.724 12.807 1.00 83.44 86 LEU A N 1
ATOM 670 C CA . LEU A 1 86 ? -16.111 -4.393 13.494 1.00 83.44 86 LEU A CA 1
ATOM 671 C C . LEU A 1 86 ? -16.567 -5.232 14.715 1.00 83.44 86 LEU A C 1
ATOM 673 O O . LEU A 1 86 ? -17.561 -4.893 15.382 1.00 83.44 86 LEU A O 1
ATOM 677 N N . PRO A 1 87 ? -15.863 -6.337 15.036 1.00 84.00 87 PRO A N 1
ATOM 678 C CA . PRO A 1 87 ? -16.067 -7.101 16.270 1.00 84.00 87 PRO A CA 1
ATOM 679 C C . PRO A 1 87 ? -15.833 -6.270 17.540 1.00 84.00 87 PRO A C 1
ATOM 681 O O . PRO A 1 87 ? -15.110 -5.274 17.531 1.00 84.00 87 PRO A O 1
ATOM 684 N N . HIS A 1 88 ? -16.421 -6.691 18.663 1.00 82.56 88 HIS A N 1
ATOM 685 C CA . HIS A 1 88 ? -16.017 -6.158 19.969 1.00 82.56 88 HIS A CA 1
ATOM 686 C C . HIS A 1 88 ? -14.584 -6.616 20.286 1.00 82.56 88 HIS A C 1
ATOM 688 O O . HIS A 1 88 ? -14.201 -7.728 19.941 1.00 82.56 88 HIS A O 1
ATOM 694 N N . GLY A 1 89 ? -13.778 -5.752 20.907 1.00 83.31 89 GLY A N 1
ATOM 695 C CA . GLY A 1 89 ? -12.368 -6.035 21.208 1.00 83.31 89 GLY A CA 1
ATOM 696 C C . GLY A 1 89 ? -11.393 -5.855 20.034 1.00 83.31 89 GLY A C 1
ATOM 697 O O . GLY A 1 89 ? -10.206 -5.655 20.284 1.00 83.31 89 GLY A O 1
ATOM 698 N N . PHE A 1 90 ? -11.870 -5.815 18.780 1.00 87.44 90 PHE A N 1
ATOM 699 C CA . PHE A 1 90 ? -11.030 -5.644 17.583 1.00 87.44 90 PHE A CA 1
ATOM 700 C C . PHE A 1 90 ? -10.079 -4.438 17.679 1.00 87.44 90 PHE A C 1
ATOM 702 O O . PHE A 1 90 ? -8.900 -4.558 17.353 1.00 87.44 90 PHE A O 1
ATOM 709 N N . THR A 1 91 ? -10.557 -3.301 18.200 1.00 86.50 91 THR A N 1
ATOM 710 C CA . THR A 1 91 ? -9.756 -2.085 18.430 1.00 86.50 91 THR A CA 1
ATOM 711 C C . THR A 1 91 ? -8.492 -2.367 19.252 1.00 86.50 91 THR A C 1
ATOM 713 O O . THR A 1 91 ? -7.427 -1.837 18.950 1.00 86.50 91 THR A O 1
ATOM 716 N N . GLY A 1 92 ? -8.589 -3.231 20.268 1.00 87.50 92 GLY A N 1
ATOM 717 C CA . GLY A 1 92 ? -7.477 -3.584 21.153 1.00 87.50 92 GLY A CA 1
ATOM 718 C C . GLY A 1 92 ? -6.488 -4.582 20.550 1.00 87.50 92 GLY A C 1
ATOM 719 O O . GLY A 1 92 ? -5.308 -4.532 20.888 1.00 87.50 92 GLY A O 1
ATOM 720 N N . GLU A 1 93 ? -6.921 -5.462 19.644 1.00 89.19 93 GLU A N 1
ATOM 721 C CA . GLU A 1 93 ? -5.996 -6.330 18.902 1.00 89.19 93 GLU A CA 1
ATOM 722 C C . GLU A 1 93 ? -5.288 -5.556 17.783 1.00 89.19 93 GLU A C 1
ATOM 724 O O . GLU A 1 93 ? -4.081 -5.710 17.590 1.00 89.19 93 GLU A O 1
ATOM 729 N N . LEU A 1 94 ? -5.997 -4.648 17.103 1.00 89.75 94 LEU A N 1
ATOM 730 C CA . LEU A 1 94 ? -5.407 -3.774 16.091 1.00 89.75 94 LEU A CA 1
ATOM 731 C C . LEU A 1 94 ? -4.324 -2.849 16.685 1.00 89.75 94 LEU A C 1
ATOM 733 O O . LEU A 1 94 ? -3.284 -2.678 16.056 1.00 89.75 94 LEU A O 1
ATOM 737 N N . ASP A 1 95 ? -4.510 -2.331 17.907 1.00 90.00 95 ASP A N 1
ATOM 738 C CA . ASP A 1 95 ? -3.514 -1.534 18.659 1.00 90.00 95 ASP A CA 1
ATOM 739 C C . ASP A 1 95 ? -2.174 -2.290 18.809 1.00 90.00 95 ASP A C 1
ATOM 741 O O . ASP A 1 95 ? -1.106 -1.821 18.389 1.00 90.00 95 ASP A O 1
ATOM 745 N N . LYS A 1 96 ? -2.240 -3.537 19.309 1.00 90.38 96 LYS A N 1
ATOM 746 C CA . LYS A 1 96 ? -1.080 -4.444 19.418 1.00 90.38 96 LYS A CA 1
ATOM 747 C C . LYS A 1 96 ? -0.446 -4.700 18.056 1.00 90.38 96 LYS A C 1
ATOM 749 O O . LYS A 1 96 ? 0.777 -4.774 17.947 1.00 90.38 96 LYS A O 1
ATOM 754 N N . ARG A 1 97 ? -1.267 -4.858 17.016 1.00 88.38 97 ARG A N 1
ATOM 755 C CA . ARG A 1 97 ? -0.806 -5.289 15.697 1.00 88.38 97 ARG A CA 1
ATOM 756 C C . ARG A 1 97 ? -0.155 -4.173 14.882 1.00 88.38 97 ARG A C 1
ATOM 758 O O . ARG A 1 97 ? 0.884 -4.404 14.270 1.00 88.38 97 ARG A O 1
ATOM 765 N N . ILE A 1 98 ? -0.684 -2.953 14.953 1.00 90.50 98 ILE A N 1
ATOM 766 C CA . ILE A 1 98 ? -0.011 -1.749 14.444 1.00 90.50 98 ILE A CA 1
ATOM 767 C C . ILE A 1 98 ? 1.317 -1.558 15.186 1.00 90.50 98 ILE A C 1
ATOM 769 O O . ILE A 1 98 ? 2.350 -1.353 14.555 1.00 90.50 98 ILE A O 1
ATOM 773 N N . THR A 1 99 ? 1.332 -1.728 16.512 1.00 88.19 99 THR A N 1
ATOM 774 C CA . THR A 1 99 ? 2.584 -1.723 17.289 1.00 88.19 99 THR A CA 1
ATOM 775 C C . THR A 1 99 ? 3.559 -2.814 16.801 1.00 88.19 99 THR A C 1
ATOM 777 O O . THR A 1 99 ? 4.761 -2.573 16.706 1.00 88.19 99 THR A O 1
ATOM 780 N N . GLY A 1 100 ? 3.056 -3.984 16.394 1.00 86.19 100 GLY A N 1
ATOM 781 C CA . GLY A 1 100 ? 3.827 -5.048 15.741 1.00 86.19 100 GLY A CA 1
ATOM 782 C C . GLY A 1 100 ? 4.473 -4.640 14.408 1.00 86.19 100 GLY A C 1
ATOM 783 O O . GLY A 1 100 ? 5.628 -4.998 14.176 1.00 86.19 100 GLY A O 1
ATOM 784 N N . VAL A 1 101 ? 3.787 -3.845 13.575 1.00 86.25 101 VAL A N 1
ATOM 785 C CA . VAL A 1 101 ? 4.352 -3.241 12.347 1.00 86.25 101 VAL A CA 1
ATOM 786 C C . VAL A 1 101 ? 5.524 -2.317 12.686 1.00 86.25 101 VAL A C 1
ATOM 788 O O . VAL A 1 101 ? 6.607 -2.470 12.120 1.00 86.25 101 VAL A O 1
ATOM 791 N N . LEU A 1 102 ? 5.345 -1.402 13.649 1.00 84.12 102 LEU A N 1
ATOM 792 C CA . LEU A 1 102 ? 6.394 -0.459 14.068 1.00 84.12 102 LEU A CA 1
ATOM 793 C C . LEU A 1 102 ? 7.654 -1.185 14.571 1.00 84.12 102 LEU A C 1
ATOM 795 O O . LEU A 1 102 ? 8.765 -0.825 14.189 1.00 84.12 102 LEU A O 1
ATOM 799 N N . VAL A 1 103 ? 7.481 -2.230 15.387 1.00 82.50 103 VAL A N 1
ATOM 800 C CA . VAL A 1 103 ? 8.581 -3.029 15.965 1.00 82.50 103 VAL A CA 1
ATOM 801 C C . VAL A 1 103 ? 9.161 -4.045 14.957 1.00 82.50 103 VAL A C 1
ATOM 803 O O . VAL A 1 103 ? 10.114 -4.751 15.271 1.00 82.50 103 VAL A O 1
ATOM 806 N N . GLY A 1 104 ? 8.622 -4.136 13.733 1.00 76.75 104 GLY A N 1
ATOM 807 C CA . GLY A 1 104 ? 9.107 -5.064 12.700 1.00 76.75 104 GLY A CA 1
ATOM 808 C C . GLY A 1 104 ? 8.803 -6.541 12.983 1.00 76.75 104 GLY A C 1
ATOM 809 O O . GLY A 1 104 ? 9.472 -7.417 12.444 1.00 76.75 104 GLY A O 1
ATOM 810 N N . LYS A 1 105 ? 7.803 -6.825 13.830 1.00 74.62 105 LYS A N 1
ATOM 811 C CA . LYS A 1 105 ? 7.357 -8.186 14.187 1.00 74.62 105 LYS A CA 1
ATOM 812 C C . LYS A 1 105 ? 6.275 -8.745 13.257 1.00 74.62 105 LYS A C 1
ATOM 814 O O . LYS A 1 105 ? 5.876 -9.894 13.427 1.00 74.62 105 LYS A O 1
ATOM 819 N N . GLU A 1 106 ? 5.777 -7.954 12.306 1.00 78.19 106 GLU A N 1
ATOM 820 C CA . GLU A 1 106 ? 4.822 -8.446 11.310 1.00 78.19 106 GLU A CA 1
ATOM 821 C C . GLU A 1 106 ? 5.465 -9.378 10.278 1.00 78.19 106 GLU A C 1
ATOM 823 O O . GLU A 1 106 ? 6.629 -9.234 9.909 1.00 78.19 106 GLU A O 1
ATOM 828 N N . ARG A 1 107 ? 4.682 -10.353 9.804 1.00 68.25 107 ARG A N 1
ATOM 829 C CA . ARG A 1 107 ? 5.196 -11.511 9.050 1.00 68.25 107 ARG A CA 1
ATOM 830 C C . ARG A 1 107 ? 5.426 -11.234 7.559 1.00 68.25 107 ARG A C 1
ATOM 832 O O . ARG A 1 107 ? 6.043 -12.051 6.882 1.00 68.25 107 ARG A O 1
ATOM 839 N N . MET A 1 108 ? 4.923 -10.118 7.033 1.00 71.44 108 MET A N 1
ATOM 840 C CA . MET A 1 108 ? 5.056 -9.748 5.619 1.00 71.44 108 MET A CA 1
ATOM 841 C C . MET A 1 108 ? 6.139 -8.673 5.421 1.00 71.44 108 MET A C 1
ATOM 843 O O . MET A 1 108 ? 6.114 -7.657 6.119 1.00 71.44 108 MET A O 1
ATOM 847 N N . PRO A 1 109 ? 7.065 -8.847 4.455 1.00 72.50 109 PRO A N 1
ATOM 848 C CA . PRO A 1 109 ? 8.210 -7.948 4.268 1.00 72.50 109 PRO A CA 1
ATOM 849 C C . PRO A 1 109 ? 7.801 -6.530 3.849 1.00 72.50 109 PRO A C 1
ATOM 851 O O . PRO A 1 109 ? 8.529 -5.579 4.110 1.00 72.50 109 PRO A O 1
ATOM 854 N N . GLU A 1 110 ? 6.616 -6.367 3.264 1.00 77.44 110 GLU A N 1
ATOM 855 C CA . GLU A 1 110 ? 6.059 -5.081 2.830 1.00 77.44 110 GLU A CA 1
ATOM 856 C C . GLU A 1 110 ? 5.861 -4.091 3.992 1.00 77.44 110 GLU A C 1
ATOM 858 O O . GLU A 1 110 ? 5.986 -2.884 3.805 1.00 77.44 110 GLU A O 1
ATOM 863 N N . PHE A 1 111 ? 5.636 -4.590 5.214 1.00 80.88 111 PHE A N 1
ATOM 864 C CA . PHE A 1 111 ? 5.539 -3.765 6.423 1.00 80.88 111 PHE A CA 1
ATOM 865 C C . PHE A 1 111 ? 6.900 -3.305 6.967 1.00 80.88 111 PHE A C 1
ATOM 867 O O . PHE A 1 111 ? 6.937 -2.519 7.914 1.00 80.88 111 PHE A O 1
ATOM 874 N N . ASN A 1 112 ? 8.024 -3.784 6.416 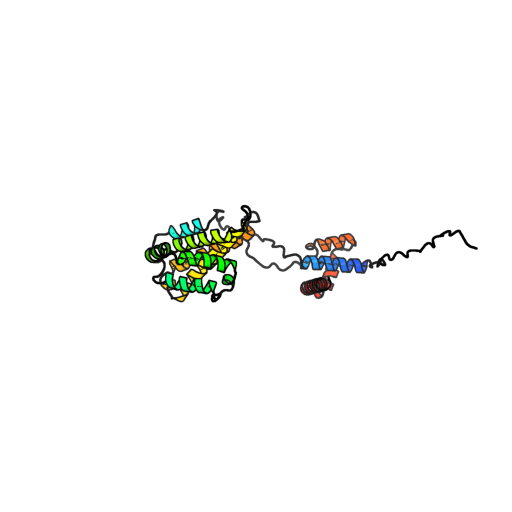1.00 80.94 112 ASN A N 1
ATOM 875 C CA . ASN A 1 112 ? 9.346 -3.396 6.907 1.00 80.94 112 ASN A CA 1
ATOM 876 C C . ASN A 1 112 ? 9.871 -2.066 6.349 1.00 80.94 112 ASN A C 1
ATOM 878 O O . ASN A 1 112 ? 10.797 -1.515 6.951 1.00 80.94 112 ASN A O 1
ATOM 882 N N . ASP A 1 113 ? 9.251 -1.540 5.290 1.00 86.12 113 ASP A N 1
ATOM 883 C CA . ASP A 1 113 ? 9.535 -0.233 4.688 1.00 86.12 113 ASP A CA 1
ATOM 884 C C . ASP A 1 113 ? 9.438 0.907 5.728 1.00 86.12 113 ASP A C 1
ATOM 886 O O . ASP A 1 113 ? 8.497 0.985 6.528 1.00 86.12 113 ASP A O 1
ATOM 890 N N . ALA A 1 114 ? 10.430 1.800 5.725 1.00 85.81 114 ALA A N 1
ATOM 891 C CA . ALA A 1 114 ? 10.504 2.940 6.632 1.00 85.81 114 ALA A CA 1
ATOM 892 C C . ALA A 1 114 ? 9.361 3.949 6.412 1.00 85.81 114 ALA A C 1
ATOM 894 O O . ALA A 1 114 ? 8.867 4.528 7.383 1.00 85.81 114 ALA A O 1
ATOM 895 N N . LEU A 1 115 ? 8.899 4.133 5.169 1.00 86.00 115 LEU A N 1
ATOM 896 C CA . LEU A 1 115 ? 7.754 4.991 4.858 1.00 86.00 115 LEU A CA 1
ATOM 897 C C . LEU A 1 115 ? 6.458 4.375 5.391 1.00 86.00 115 LEU A C 1
ATOM 899 O O . LEU A 1 115 ? 5.662 5.074 6.023 1.00 86.00 115 LEU A O 1
ATOM 903 N N . VAL A 1 116 ? 6.266 3.063 5.215 1.00 88.56 116 VAL A N 1
ATOM 904 C CA . VAL A 1 116 ? 5.110 2.339 5.772 1.00 88.56 116 VAL A CA 1
ATOM 905 C C . VAL A 1 116 ? 5.102 2.483 7.293 1.00 88.56 116 VAL A C 1
ATOM 907 O O . VAL A 1 116 ? 4.143 3.031 7.840 1.00 88.56 116 VAL A O 1
ATOM 910 N N . LYS A 1 117 ? 6.198 2.132 7.979 1.00 90.25 117 LYS A N 1
ATOM 911 C CA . LYS A 1 117 ? 6.334 2.295 9.440 1.00 90.25 117 LYS A CA 1
ATOM 912 C C . LYS A 1 117 ? 6.051 3.723 9.911 1.00 90.25 117 LYS A C 1
ATOM 914 O O . LYS A 1 117 ? 5.347 3.898 10.904 1.00 90.25 117 LYS A O 1
ATOM 919 N N . ARG A 1 118 ? 6.526 4.741 9.185 1.00 89.75 118 ARG A N 1
ATOM 920 C CA . ARG A 1 118 ? 6.263 6.157 9.487 1.00 89.75 118 ARG A CA 1
ATOM 921 C C . ARG A 1 118 ? 4.775 6.511 9.375 1.00 89.75 118 ARG A C 1
ATOM 923 O O . ARG A 1 118 ? 4.234 7.097 10.309 1.00 89.75 118 ARG A O 1
ATOM 930 N N . THR A 1 119 ? 4.088 6.110 8.302 1.00 90.94 119 THR A N 1
ATOM 931 C CA . THR A 1 119 ? 2.631 6.345 8.177 1.00 90.94 119 THR A CA 1
ATOM 932 C C . THR A 1 119 ? 1.823 5.610 9.250 1.00 90.94 119 THR A C 1
ATOM 934 O O . THR A 1 119 ? 0.931 6.203 9.855 1.00 90.94 119 THR A O 1
ATOM 937 N N . PHE A 1 120 ? 2.178 4.358 9.561 1.00 91.88 120 PHE A N 1
ATOM 938 C CA . PHE A 1 120 ? 1.536 3.578 10.621 1.00 91.88 120 PHE A CA 1
ATOM 939 C C . PHE A 1 120 ? 1.793 4.173 12.016 1.00 91.88 120 PHE A C 1
ATOM 941 O O . PHE A 1 120 ? 0.905 4.112 12.862 1.00 91.88 120 PHE A O 1
ATOM 948 N N . ALA A 1 121 ? 2.947 4.806 12.259 1.00 91.19 121 ALA A N 1
ATOM 949 C CA . ALA A 1 121 ? 3.229 5.521 13.505 1.00 91.19 121 ALA A CA 1
ATOM 950 C C . ALA A 1 121 ? 2.405 6.816 13.643 1.00 91.19 121 ALA A C 1
ATOM 952 O O . ALA A 1 121 ? 1.790 7.041 14.688 1.00 91.19 121 ALA A O 1
ATOM 953 N N . THR A 1 122 ? 2.320 7.632 12.585 1.00 92.12 122 THR A N 1
ATOM 954 C CA . THR A 1 122 ? 1.442 8.819 12.560 1.00 92.12 122 THR A CA 1
ATOM 955 C C . THR A 1 122 ? -0.025 8.427 12.760 1.00 92.12 122 THR A C 1
ATOM 957 O O . THR A 1 122 ? -0.750 9.105 13.489 1.00 92.12 122 THR A O 1
ATOM 960 N N . PHE A 1 123 ? -0.461 7.305 12.179 1.00 93.00 123 PHE A N 1
ATOM 961 C CA . PHE A 1 123 ? -1.797 6.762 12.414 1.00 93.00 123 PHE A CA 1
ATOM 962 C C . PHE A 1 123 ? -1.995 6.242 13.848 1.00 93.00 123 PHE A C 1
ATOM 964 O O . PHE A 1 123 ? -3.013 6.561 14.455 1.00 93.00 123 PHE A O 1
ATOM 971 N N . LEU A 1 124 ? -1.038 5.504 14.427 1.00 90.38 124 LEU A N 1
ATOM 972 C CA . LEU A 1 124 ? -1.147 4.948 15.785 1.00 90.38 124 LEU A CA 1
ATOM 973 C C . LEU A 1 124 ? -1.390 6.032 16.848 1.00 90.38 124 LEU A C 1
ATOM 975 O O . LEU A 1 124 ? -2.158 5.816 17.785 1.00 90.38 124 LEU A O 1
ATOM 979 N N . ASN A 1 125 ? -0.782 7.209 16.684 1.00 91.69 125 ASN A N 1
ATOM 980 C CA . ASN A 1 125 ? -1.009 8.350 17.573 1.00 91.69 125 ASN A CA 1
ATOM 981 C C . ASN A 1 125 ? -2.470 8.837 17.536 1.00 91.69 125 ASN A C 1
ATOM 983 O O . ASN A 1 125 ? -3.048 9.115 18.584 1.00 91.69 125 ASN A O 1
ATOM 987 N N . GLU A 1 126 ? -3.096 8.877 16.356 1.00 90.31 126 GLU A N 1
ATOM 988 C CA . GLU A 1 126 ? -4.516 9.229 16.206 1.00 90.31 126 GLU A CA 1
ATOM 989 C C . GLU A 1 126 ? -5.447 8.084 16.635 1.00 90.31 126 GLU A C 1
ATOM 991 O O . GLU A 1 126 ? -6.467 8.306 17.276 1.00 90.31 126 GLU A O 1
ATOM 996 N N . PHE A 1 127 ? -5.069 6.833 16.372 1.00 89.31 127 PHE A N 1
ATOM 997 C CA . PHE A 1 127 ? -5.809 5.652 16.824 1.00 89.31 127 PHE A CA 1
ATOM 998 C C . PHE A 1 127 ? -5.902 5.570 18.361 1.00 89.31 127 PHE A C 1
ATOM 1000 O O . PHE A 1 127 ? -6.862 5.030 18.916 1.00 89.31 127 PHE A O 1
ATOM 1007 N N . LYS A 1 128 ? -4.921 6.154 19.061 1.00 88.12 128 LYS A N 1
ATOM 1008 C CA . LYS A 1 128 ? -4.879 6.275 20.524 1.00 88.12 128 LYS A CA 1
ATOM 1009 C C . LYS A 1 128 ? -5.476 7.588 21.055 1.00 88.12 128 LYS A C 1
ATOM 1011 O O . LYS A 1 128 ? -5.560 7.745 22.272 1.00 88.12 128 LYS A O 1
ATOM 1016 N N . ASN A 1 129 ? -5.952 8.491 20.191 1.00 91.56 129 ASN A N 1
ATOM 1017 C CA . ASN A 1 129 ? -6.705 9.679 20.599 1.00 91.56 129 ASN A CA 1
ATOM 1018 C C . ASN A 1 129 ? -8.025 9.247 21.275 1.00 91.56 129 ASN A C 1
ATOM 1020 O O . ASN A 1 129 ? -8.828 8.549 20.645 1.00 91.56 129 ASN A O 1
ATOM 1024 N N . PRO A 1 130 ? -8.302 9.653 22.531 1.00 87.56 130 PRO A N 1
ATOM 1025 C CA . PRO A 1 130 ? -9.495 9.216 23.255 1.00 87.56 130 PRO A CA 1
ATOM 1026 C C . PRO A 1 130 ? -10.808 9.640 22.583 1.00 87.56 130 PRO A C 1
ATOM 1028 O O . PRO A 1 130 ? -11.819 8.966 22.772 1.00 87.56 130 PRO A O 1
ATOM 1031 N N . THR A 1 131 ? -10.818 10.717 21.792 1.00 87.31 131 THR A N 1
ATOM 1032 C CA . THR A 1 131 ? -12.009 11.164 21.052 1.00 87.31 131 THR A CA 1
ATOM 1033 C C . THR A 1 131 ? -12.324 10.214 19.898 1.00 87.31 131 THR A C 1
ATOM 1035 O O . THR A 1 131 ? -13.438 9.695 19.815 1.00 87.31 131 THR A O 1
ATOM 1038 N N . PHE A 1 132 ? -11.330 9.920 19.052 1.00 86.94 132 PHE A N 1
ATOM 1039 C CA . PHE A 1 132 ? -11.485 8.979 17.941 1.00 86.94 132 PHE A CA 1
ATOM 1040 C C . PHE A 1 132 ? -11.795 7.566 18.449 1.00 86.94 132 PHE A C 1
ATOM 1042 O O . PHE A 1 132 ? -12.755 6.937 18.000 1.00 86.94 132 PHE A O 1
ATOM 1049 N N . ARG A 1 133 ? -11.045 7.093 19.452 1.00 86.75 133 ARG A N 1
ATOM 1050 C CA . ARG A 1 133 ? -11.203 5.751 20.023 1.00 86.75 133 ARG A CA 1
ATOM 1051 C C . ARG A 1 133 ? -12.601 5.510 20.598 1.00 86.75 133 ARG A C 1
ATOM 1053 O O . ARG A 1 133 ? -13.177 4.459 20.335 1.00 86.75 133 ARG A O 1
ATOM 1060 N N . LYS A 1 134 ? -13.191 6.494 21.291 1.00 87.38 134 LYS A N 1
ATOM 1061 C CA . LYS A 1 134 ? -14.570 6.404 21.812 1.00 87.38 134 LYS A CA 1
ATOM 1062 C C . LYS A 1 134 ? -15.625 6.292 20.708 1.00 87.38 134 LYS A C 1
ATOM 1064 O O . LYS A 1 134 ? -16.557 5.507 20.859 1.00 87.38 134 LYS A O 1
ATOM 1069 N N . SER A 1 135 ? -15.496 7.036 19.604 1.00 85.44 135 SER A N 1
ATOM 1070 C CA . SER A 1 135 ? -16.412 6.877 18.462 1.00 85.44 135 SER A CA 1
ATOM 1071 C C . SER A 1 135 ? -16.199 5.529 17.772 1.00 85.44 135 SER A C 1
ATOM 1073 O O . SER A 1 135 ? -17.161 4.802 17.547 1.00 85.44 135 SER A O 1
ATOM 1075 N N . MET A 1 136 ? -14.949 5.119 17.546 1.00 86.06 136 MET A N 1
ATOM 1076 C CA . MET A 1 136 ? -14.635 3.832 16.922 1.00 86.06 136 MET A CA 1
ATOM 1077 C C . MET A 1 136 ? -15.161 2.632 17.731 1.00 86.06 136 MET A C 1
ATOM 1079 O O . MET A 1 136 ? -15.747 1.715 17.162 1.00 86.06 136 MET A O 1
ATOM 1083 N N . GLU A 1 137 ? -15.026 2.641 19.059 1.00 85.75 137 GLU A N 1
ATOM 1084 C CA . GLU A 1 137 ? -15.534 1.573 19.936 1.00 85.75 137 GLU A CA 1
ATOM 1085 C C . GLU A 1 137 ? -17.076 1.562 20.045 1.00 85.75 137 GLU A C 1
ATOM 1087 O O . GLU A 1 137 ? -17.672 0.492 20.210 1.00 85.75 137 GLU A O 1
ATOM 1092 N N . LYS A 1 138 ? -17.733 2.720 19.886 1.00 85.31 138 LYS A N 1
ATOM 1093 C CA . LYS A 1 138 ? -19.199 2.871 19.854 1.00 85.31 138 LYS A CA 1
ATOM 1094 C C . LYS A 1 138 ? -19.795 2.437 18.513 1.00 85.31 138 LYS A C 1
ATOM 1096 O O . LYS A 1 138 ? -20.618 1.519 18.447 1.00 85.31 138 LYS A O 1
ATOM 1101 N N . ASP A 1 139 ? -19.391 3.115 17.447 1.00 83.00 139 ASP A N 1
ATOM 1102 C CA . ASP A 1 139 ? -20.029 3.059 16.134 1.00 83.00 139 ASP A CA 1
ATOM 1103 C C . ASP A 1 139 ? -19.521 1.848 15.322 1.00 83.00 139 ASP A C 1
ATOM 1105 O O . ASP A 1 139 ? -20.321 1.178 14.656 1.00 83.00 139 ASP A O 1
ATOM 1109 N N . ARG A 1 140 ? -18.237 1.484 15.500 1.00 87.12 140 ARG A N 1
ATOM 1110 C CA . ARG A 1 140 ? -17.558 0.282 14.960 1.00 87.12 140 ARG A CA 1
ATOM 1111 C C . ARG A 1 140 ? -17.597 0.160 13.440 1.00 87.12 140 ARG A C 1
ATOM 1113 O O . ARG A 1 140 ? -17.706 -0.940 12.897 1.00 87.12 140 ARG A O 1
ATOM 1120 N N . ARG A 1 141 ? -17.511 1.296 12.761 1.00 84.12 141 ARG A N 1
ATOM 1121 C CA . ARG A 1 141 ? -17.458 1.398 11.303 1.00 84.12 141 ARG A CA 1
ATOM 1122 C C . ARG A 1 141 ? -16.032 1.212 10.803 1.00 84.12 141 ARG A C 1
ATOM 1124 O O . ARG A 1 141 ? -15.082 1.749 11.364 1.00 84.12 141 ARG A O 1
ATOM 1131 N N . VAL A 1 142 ? -15.890 0.428 9.747 1.00 84.19 142 VAL A N 1
ATOM 1132 C CA . VAL A 1 142 ? -14.608 0.185 9.068 1.00 84.19 142 VAL A CA 1
ATOM 1133 C C . VAL A 1 142 ? -14.254 1.387 8.199 1.00 84.19 142 VAL A C 1
ATOM 1135 O O . VAL A 1 142 ? -13.093 1.747 8.052 1.00 84.19 142 VAL A O 1
ATOM 1138 N N . GLU A 1 143 ? -15.278 2.040 7.677 1.00 83.88 143 GLU A N 1
ATOM 1139 C CA . GLU A 1 143 ? -15.241 3.213 6.823 1.00 83.88 143 GLU A CA 1
ATOM 1140 C C . GLU A 1 143 ? -14.544 4.378 7.533 1.00 83.88 143 GLU A C 1
ATOM 1142 O O . GLU A 1 143 ? -13.551 4.895 7.028 1.00 83.88 143 GLU A O 1
ATOM 1147 N N . ASP A 1 144 ? -14.972 4.703 8.756 1.00 84.81 144 ASP A N 1
ATOM 1148 C CA . ASP A 1 144 ? -14.370 5.763 9.574 1.00 84.81 144 ASP A CA 1
ATOM 1149 C C . ASP A 1 144 ? -12.894 5.460 9.912 1.00 84.81 144 ASP A C 1
ATOM 1151 O O . ASP A 1 144 ? -12.063 6.369 9.961 1.00 84.81 144 ASP A O 1
ATOM 1155 N N . LEU A 1 145 ? -12.542 4.175 10.080 1.00 87.56 145 LEU A N 1
ATOM 1156 C CA . LEU A 1 145 ? -11.174 3.703 10.324 1.00 87.56 145 LEU A CA 1
ATOM 1157 C C . LEU A 1 145 ? -10.277 3.832 9.078 1.00 87.56 145 LEU A C 1
ATOM 1159 O O . LEU A 1 145 ? -9.122 4.249 9.185 1.00 87.56 145 LEU A O 1
ATOM 1163 N N . LEU A 1 146 ? -10.803 3.498 7.896 1.00 87.62 146 LEU A N 1
ATOM 1164 C CA . LEU A 1 146 ? -10.099 3.636 6.618 1.00 87.62 146 LEU A CA 1
ATOM 1165 C C . LEU A 1 146 ? -9.932 5.108 6.218 1.00 87.62 146 LEU A C 1
ATOM 1167 O O . LEU A 1 146 ? -8.858 5.485 5.752 1.00 87.62 146 LEU A O 1
ATOM 1171 N N . LEU A 1 147 ? -10.947 5.950 6.443 1.00 86.62 147 LEU A N 1
ATOM 1172 C CA . LEU A 1 147 ? -10.900 7.385 6.139 1.00 86.62 147 LEU A CA 1
ATOM 1173 C C . LEU A 1 147 ? -9.831 8.112 6.960 1.00 86.62 147 LEU A C 1
ATOM 1175 O O . LEU A 1 147 ? -9.056 8.889 6.395 1.00 86.62 147 LEU A O 1
ATOM 1179 N N . ILE A 1 148 ? -9.738 7.848 8.270 1.00 89.12 148 ILE A N 1
ATOM 1180 C CA . ILE A 1 148 ? -8.693 8.477 9.087 1.00 89.12 148 ILE A CA 1
ATOM 1181 C C . ILE A 1 148 ? -7.297 7.958 8.713 1.00 89.12 148 ILE A C 1
ATOM 1183 O O . ILE A 1 148 ? -6.358 8.750 8.659 1.00 89.12 148 ILE A O 1
ATOM 1187 N N . PHE A 1 149 ? -7.149 6.667 8.380 1.00 90.94 149 PHE A N 1
ATOM 1188 C CA . PHE A 1 149 ? -5.867 6.122 7.928 1.00 90.94 149 PHE A CA 1
ATOM 1189 C C . PHE A 1 149 ? -5.436 6.764 6.604 1.00 90.94 149 PHE A C 1
ATOM 1191 O O . PHE A 1 149 ? -4.312 7.252 6.511 1.00 90.94 149 PHE A O 1
ATOM 1198 N N . PHE A 1 150 ? -6.334 6.840 5.614 1.00 88.44 150 PHE A N 1
ATOM 1199 C CA . PHE A 1 150 ? -6.099 7.527 4.340 1.00 88.44 150 PHE A CA 1
ATOM 1200 C C . PHE A 1 150 ? -5.681 8.987 4.563 1.00 88.44 150 PHE A C 1
ATOM 1202 O O . PHE A 1 150 ? -4.643 9.408 4.063 1.00 88.44 150 PHE A O 1
ATOM 1209 N N . SER A 1 151 ? -6.409 9.728 5.406 1.00 88.25 151 SER A N 1
ATOM 1210 C CA . SER A 1 151 ? -6.075 11.114 5.758 1.00 88.25 151 SER A CA 1
ATOM 1211 C C . SER A 1 151 ? -4.661 11.260 6.344 1.00 88.25 151 SER A C 1
ATOM 1213 O O . SER A 1 151 ? -3.905 12.144 5.924 1.00 88.25 151 SER A O 1
ATOM 1215 N N . LYS A 1 152 ? -4.264 10.387 7.284 1.00 90.81 152 LYS A N 1
ATOM 1216 C CA . LYS A 1 152 ? -2.913 10.410 7.873 1.00 90.81 152 LYS A CA 1
ATOM 1217 C C . LYS A 1 152 ? -1.832 9.944 6.898 1.00 90.81 152 LYS A C 1
ATOM 1219 O O . LYS A 1 152 ? -0.762 10.545 6.885 1.00 90.81 152 LYS A O 1
ATOM 1224 N N . ALA A 1 153 ? -2.099 8.937 6.067 1.00 89.31 153 ALA A N 1
ATOM 1225 C CA . ALA A 1 153 ? -1.180 8.477 5.029 1.00 89.31 153 ALA A CA 1
ATOM 1226 C C . ALA A 1 153 ? -0.911 9.585 3.997 1.00 89.31 153 ALA A C 1
ATOM 1228 O O . ALA A 1 153 ? 0.251 9.899 3.746 1.00 89.31 153 ALA A O 1
ATOM 1229 N N . THR A 1 154 ? -1.956 10.248 3.487 1.00 86.88 154 THR A N 1
ATOM 1230 C CA . THR A 1 154 ? -1.843 11.427 2.610 1.00 86.88 154 THR A CA 1
ATOM 1231 C C . THR A 1 154 ? -1.029 12.533 3.273 1.00 86.88 154 THR A C 1
ATOM 1233 O O . THR A 1 154 ? -0.017 12.964 2.724 1.00 86.88 154 THR A O 1
ATOM 1236 N N . SER A 1 155 ? -1.405 12.933 4.492 1.00 87.62 155 SER A N 1
ATOM 1237 C CA . SER A 1 155 ? -0.731 14.016 5.224 1.00 87.62 155 SER A CA 1
ATOM 1238 C C . SER A 1 155 ? 0.731 13.713 5.567 1.00 87.62 155 SER A C 1
ATOM 1240 O O . SER A 1 155 ? 1.475 14.633 5.891 1.00 87.62 155 SER A O 1
ATOM 1242 N N . GLU A 1 156 ? 1.157 12.448 5.552 1.00 88.25 156 GLU A N 1
ATOM 1243 C CA . GLU A 1 156 ? 2.537 12.046 5.833 1.00 88.25 156 GLU A CA 1
ATOM 1244 C C . GLU A 1 156 ? 3.367 11.851 4.556 1.00 88.25 156 GLU A C 1
ATOM 1246 O O . GLU A 1 156 ? 4.526 12.258 4.532 1.00 88.25 156 GLU A O 1
ATOM 1251 N N . LEU A 1 157 ? 2.783 11.288 3.491 1.00 85.06 157 LEU A N 1
ATOM 1252 C CA . LEU A 1 157 ? 3.453 11.042 2.205 1.00 85.06 157 LEU A CA 1
ATOM 1253 C C . LEU A 1 157 ? 3.550 12.295 1.318 1.00 85.06 157 LEU A C 1
ATOM 1255 O O . LEU A 1 157 ? 4.429 12.368 0.463 1.00 85.06 157 LEU A O 1
ATOM 1259 N N . GLN A 1 158 ? 2.698 13.299 1.545 1.00 84.00 158 GLN A N 1
ATOM 1260 C CA . GLN A 1 158 ? 2.782 14.609 0.890 1.00 84.00 158 GLN A CA 1
ATOM 1261 C C . GLN A 1 158 ? 3.891 15.507 1.490 1.00 84.00 158 GLN A C 1
ATOM 1263 O O . GLN A 1 158 ? 4.310 16.485 0.867 1.00 84.00 158 GLN A O 1
ATOM 1268 N N . LYS A 1 159 ? 4.411 15.200 2.692 1.00 81.06 159 LYS A N 1
ATOM 1269 C CA . LYS A 1 159 ? 5.460 16.008 3.347 1.00 81.06 159 LYS A CA 1
ATOM 1270 C C . LYS A 1 159 ? 6.769 15.948 2.560 1.00 81.06 159 LYS A C 1
ATOM 1272 O O . LYS A 1 159 ? 7.394 14.897 2.465 1.00 81.06 159 LYS A O 1
ATOM 1277 N N . GLY A 1 160 ? 7.220 17.103 2.071 1.00 65.88 160 GLY A N 1
ATOM 1278 C CA . GLY A 1 160 ? 8.459 17.222 1.296 1.00 65.88 160 GLY A CA 1
ATOM 1279 C C . GLY A 1 160 ? 8.316 16.873 -0.190 1.00 65.88 160 GLY A C 1
ATOM 1280 O O . GLY A 1 160 ? 9.328 16.774 -0.877 1.00 65.88 160 GLY A O 1
ATOM 1281 N N . LYS A 1 161 ? 7.087 16.704 -0.696 1.00 72.00 161 LYS A N 1
ATOM 1282 C CA . LYS A 1 161 ? 6.796 16.578 -2.130 1.00 72.00 161 LYS A CA 1
ATOM 1283 C C . LYS A 1 161 ? 6.375 17.927 -2.721 1.00 72.00 161 LYS A C 1
ATOM 1285 O O . LYS A 1 161 ? 5.674 18.701 -2.073 1.00 72.00 161 LYS A O 1
ATOM 1290 N N . GLY A 1 162 ? 6.814 18.207 -3.949 1.00 61.22 162 GLY A N 1
ATOM 1291 C CA . GLY A 1 162 ? 6.377 19.380 -4.712 1.00 61.22 162 GLY A CA 1
ATOM 1292 C C . GLY A 1 162 ? 4.947 19.215 -5.237 1.00 61.22 162 GLY A C 1
ATOM 1293 O O . GLY A 1 162 ? 4.476 18.094 -5.401 1.00 61.22 162 GLY A O 1
ATOM 1294 N N . SER A 1 163 ? 4.262 20.324 -5.536 1.00 59.94 163 SER A N 1
ATOM 1295 C CA . SER A 1 163 ? 2.840 20.313 -5.939 1.00 59.94 163 SER A CA 1
ATOM 1296 C C . SER A 1 163 ? 2.548 19.663 -7.305 1.00 59.94 163 SER A C 1
ATOM 1298 O O . SER A 1 163 ? 1.382 19.531 -7.665 1.00 59.94 163 SER A O 1
ATOM 1300 N N . GLU A 1 164 ? 3.585 19.286 -8.053 1.00 61.00 164 GLU A N 1
ATOM 1301 C CA . GLU A 1 164 ? 3.515 18.628 -9.366 1.00 61.00 164 GLU A CA 1
ATOM 1302 C C . GLU A 1 164 ? 3.872 17.126 -9.285 1.00 61.00 164 GLU A C 1
ATOM 1304 O O . GLU A 1 164 ? 3.578 16.353 -10.193 1.00 61.00 164 GLU A O 1
ATOM 1309 N N . ASP A 1 165 ? 4.482 16.682 -8.179 1.00 66.25 165 ASP A N 1
ATOM 1310 C CA . ASP A 1 165 ? 4.944 15.303 -8.005 1.00 66.25 165 ASP A CA 1
ATOM 1311 C C . ASP A 1 165 ? 3.829 14.417 -7.434 1.00 66.25 165 ASP A C 1
ATOM 1313 O O . ASP A 1 165 ? 3.747 14.164 -6.231 1.00 66.25 165 ASP A O 1
ATOM 1317 N N . ASP A 1 166 ? 2.972 13.920 -8.321 1.00 69.19 166 ASP A N 1
ATOM 1318 C CA . ASP A 1 166 ? 1.824 13.073 -7.985 1.00 69.19 166 ASP A CA 1
ATOM 1319 C C . ASP A 1 166 ? 2.184 11.651 -7.497 1.00 69.19 166 ASP A C 1
ATOM 1321 O O . ASP A 1 166 ? 1.293 10.889 -7.108 1.00 69.19 166 ASP A O 1
ATOM 1325 N N . SER A 1 167 ? 3.474 11.280 -7.439 1.00 73.06 167 SER A N 1
ATOM 1326 C CA . SER A 1 167 ? 3.915 9.930 -7.031 1.00 73.06 167 SER A CA 1
ATOM 1327 C C . SER A 1 167 ? 3.484 9.527 -5.614 1.00 73.06 167 SER A C 1
ATOM 1329 O O . SER A 1 167 ? 3.394 8.335 -5.309 1.00 73.06 167 SER A O 1
ATOM 1331 N N . TRP A 1 168 ? 3.168 10.488 -4.737 1.00 78.31 168 TRP A N 1
ATOM 1332 C CA . TRP A 1 168 ? 2.652 10.188 -3.398 1.00 78.31 168 TRP A CA 1
ATOM 1333 C C . TRP A 1 168 ? 1.250 9.567 -3.411 1.00 78.31 168 TRP A C 1
ATOM 1335 O O . TRP A 1 168 ? 0.945 8.812 -2.491 1.00 78.31 168 TRP A O 1
ATOM 1345 N N . LYS A 1 169 ? 0.422 9.806 -4.439 1.00 80.19 169 LYS A N 1
ATOM 1346 C CA . LYS A 1 169 ? -0.928 9.217 -4.549 1.00 80.19 169 LYS A CA 1
ATOM 1347 C C . LYS A 1 169 ? -0.851 7.690 -4.619 1.00 80.19 169 LYS A C 1
ATOM 1349 O O . LYS A 1 169 ? -1.452 6.999 -3.802 1.00 80.19 169 LYS A O 1
ATOM 1354 N N . LEU A 1 1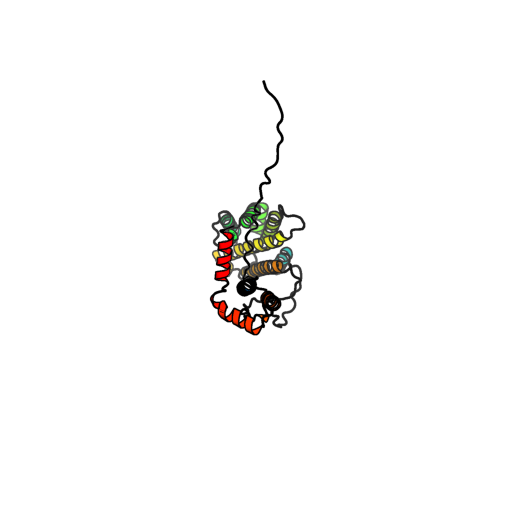70 ? 0.015 7.179 -5.495 1.00 74.94 170 LEU A N 1
ATOM 1355 C CA . LEU A 1 170 ? 0.331 5.754 -5.625 1.00 74.94 170 LEU A CA 1
ATOM 1356 C C . LEU A 1 170 ? 0.860 5.142 -4.313 1.00 74.94 170 LEU A C 1
ATOM 1358 O O . LEU A 1 170 ? 0.505 4.019 -3.950 1.00 74.94 170 LEU A O 1
ATOM 1362 N N . MET A 1 171 ? 1.698 5.881 -3.576 1.00 81.06 171 MET A N 1
ATOM 1363 C CA . MET A 1 171 ? 2.192 5.429 -2.271 1.00 81.06 171 MET A CA 1
ATOM 1364 C C . MET A 1 171 ? 1.068 5.365 -1.226 1.00 81.06 171 MET A C 1
ATOM 1366 O O . MET A 1 171 ? 1.015 4.402 -0.462 1.00 81.06 171 MET A O 1
ATOM 1370 N N . VAL A 1 172 ? 0.135 6.326 -1.213 1.00 85.44 172 VAL A N 1
ATOM 1371 C CA . VAL A 1 172 ? -1.037 6.289 -0.322 1.00 85.44 172 VAL A CA 1
ATOM 1372 C C . VAL A 1 172 ? -1.884 5.049 -0.606 1.00 85.44 172 VAL A C 1
ATOM 1374 O O . VAL A 1 172 ? -2.167 4.302 0.330 1.00 85.44 172 VAL A O 1
ATOM 1377 N N . ASP A 1 173 ? -2.214 4.771 -1.868 1.00 82.88 173 ASP A N 1
ATOM 1378 C CA . ASP A 1 173 ? -3.016 3.600 -2.254 1.00 82.88 173 ASP A CA 1
ATOM 1379 C C . ASP A 1 173 ? -2.379 2.286 -1.776 1.00 82.88 173 ASP A C 1
ATOM 1381 O O . ASP A 1 173 ? -3.043 1.455 -1.148 1.00 82.88 173 ASP A O 1
ATOM 1385 N N . ARG A 1 174 ? -1.061 2.135 -1.974 1.00 85.00 174 ARG A N 1
ATOM 1386 C CA . ARG A 1 174 ? -0.283 0.986 -1.481 1.00 85.00 174 ARG A CA 1
ATOM 1387 C C . ARG A 1 174 ? -0.329 0.867 0.046 1.00 85.00 174 ARG A C 1
ATOM 1389 O O . ARG A 1 174 ? -0.496 -0.232 0.573 1.00 85.00 174 ARG A O 1
ATOM 1396 N N . HIS A 1 175 ? -0.203 1.976 0.774 1.00 89.25 175 HIS A N 1
ATOM 1397 C CA . HIS A 1 175 ? -0.251 1.971 2.240 1.00 89.25 175 HIS A CA 1
ATOM 1398 C C . HIS A 1 175 ? -1.657 1.634 2.766 1.00 89.25 175 HIS A C 1
ATOM 1400 O O . HIS A 1 175 ? -1.778 0.901 3.751 1.00 89.25 175 HIS A O 1
ATOM 1406 N N . VAL A 1 176 ? -2.721 2.108 2.105 1.00 88.38 176 VAL A N 1
ATOM 1407 C CA . VAL A 1 176 ? -4.108 1.748 2.449 1.00 88.38 176 VAL A CA 1
ATOM 1408 C C . VAL A 1 176 ? -4.372 0.271 2.143 1.00 88.38 176 VAL A C 1
ATOM 1410 O O . VAL A 1 176 ? -4.975 -0.406 2.973 1.00 88.38 176 VAL A O 1
ATOM 1413 N N . ALA A 1 177 ? -3.864 -0.271 1.030 1.00 87.44 177 ALA A N 1
ATOM 1414 C CA . ALA A 1 177 ? -3.969 -1.701 0.722 1.00 87.44 177 ALA A CA 1
ATOM 1415 C C . ALA A 1 177 ? -3.327 -2.566 1.821 1.00 87.44 177 ALA A C 1
ATOM 1417 O O . ALA A 1 177 ? -3.958 -3.498 2.322 1.00 87.44 177 ALA A O 1
ATOM 1418 N N . LEU A 1 178 ? -2.122 -2.204 2.284 1.00 89.50 178 LEU A N 1
ATOM 1419 C CA . LEU A 1 178 ? -1.460 -2.866 3.416 1.00 89.50 178 LEU A CA 1
ATOM 1420 C C . LEU A 1 178 ? -2.277 -2.772 4.717 1.00 89.50 178 LEU A C 1
ATOM 1422 O O . LEU A 1 178 ? -2.326 -3.735 5.483 1.00 89.50 178 LEU A O 1
ATOM 1426 N N . PHE A 1 179 ? -2.965 -1.657 4.968 1.00 91.19 179 PHE A N 1
ATOM 1427 C CA . PHE A 1 179 ? -3.835 -1.506 6.139 1.00 91.19 179 PHE A CA 1
ATOM 1428 C C . PHE A 1 179 ? -5.120 -2.351 6.046 1.00 91.19 179 PHE A C 1
ATOM 1430 O O . PHE A 1 179 ? -5.467 -3.047 7.003 1.00 91.19 179 PHE A O 1
ATOM 1437 N N . VAL A 1 180 ? -5.779 -2.387 4.882 1.00 89.38 180 VAL A N 1
ATOM 1438 C CA . VAL A 1 180 ? -6.929 -3.271 4.593 1.00 89.38 180 VAL A CA 1
ATOM 1439 C C . VAL A 1 180 ? -6.539 -4.748 4.746 1.00 89.38 180 VAL A C 1
ATOM 1441 O O . VAL A 1 180 ? -7.277 -5.532 5.354 1.00 89.38 180 VAL A O 1
ATOM 1444 N N . ARG A 1 181 ? -5.349 -5.123 4.269 1.00 88.62 181 ARG A N 1
ATOM 1445 C CA . ARG A 1 181 ? -4.757 -6.462 4.411 1.00 88.62 181 ARG A CA 1
ATOM 1446 C C . ARG A 1 181 ? -4.468 -6.811 5.875 1.00 88.62 181 ARG A C 1
ATOM 1448 O O . ARG A 1 181 ? -4.747 -7.933 6.305 1.00 88.62 181 ARG A O 1
ATOM 1455 N N . LEU A 1 182 ? -3.990 -5.848 6.673 1.00 89.12 182 LEU A N 1
ATOM 1456 C CA . LEU A 1 182 ? -3.783 -6.010 8.117 1.00 89.12 182 LEU A CA 1
ATOM 1457 C C . LEU A 1 182 ? -5.112 -6.257 8.852 1.00 89.12 182 LEU A C 1
ATOM 1459 O O . LEU A 1 182 ? -5.220 -7.237 9.589 1.00 89.12 182 LEU A O 1
ATOM 1463 N N . ILE A 1 183 ? -6.139 -5.434 8.598 1.00 89.06 183 ILE A N 1
ATOM 1464 C CA . ILE A 1 183 ? -7.506 -5.606 9.134 1.00 89.06 183 ILE A CA 1
ATOM 1465 C C . ILE A 1 183 ? -8.043 -7.002 8.781 1.00 89.06 183 ILE A C 1
ATOM 1467 O O . ILE A 1 183 ? -8.455 -7.755 9.667 1.00 89.06 183 ILE A O 1
ATOM 1471 N N . SER A 1 184 ? -7.974 -7.377 7.501 1.00 86.81 184 SER A N 1
ATOM 1472 C CA . SER A 1 184 ? -8.448 -8.669 6.982 1.00 86.81 184 SER A CA 1
ATOM 1473 C C . SER A 1 184 ? -7.739 -9.859 7.622 1.00 86.81 184 SER A C 1
ATOM 1475 O O . SER A 1 184 ? -8.363 -10.872 7.936 1.00 86.81 184 SER A O 1
ATOM 1477 N N . SER A 1 185 ? -6.428 -9.751 7.838 1.00 86.25 185 SER A N 1
ATOM 1478 C CA . SER A 1 185 ? -5.643 -10.790 8.500 1.00 86.25 185 SER A CA 1
ATOM 1479 C C . SER A 1 185 ? -5.944 -10.877 10.003 1.00 86.25 185 SER A C 1
ATOM 1481 O O . SER A 1 185 ? -5.850 -11.969 10.555 1.00 86.25 185 SER A O 1
ATOM 1483 N N . THR A 1 186 ? -6.327 -9.780 10.667 1.00 87.12 186 THR A N 1
ATOM 1484 C CA . THR A 1 186 ? -6.723 -9.796 12.089 1.00 87.12 186 THR A CA 1
ATOM 1485 C C . THR A 1 186 ? -8.088 -10.460 12.260 1.00 87.12 186 THR A C 1
ATOM 1487 O O . THR A 1 186 ? -8.229 -11.356 13.084 1.00 87.12 186 THR A O 1
ATOM 1490 N N . LEU A 1 187 ? -9.063 -10.137 11.401 1.00 84.75 187 LEU A N 1
ATOM 1491 C CA . LEU A 1 187 ? -10.362 -10.827 11.369 1.00 84.75 187 LEU A CA 1
ATOM 1492 C C . LEU A 1 187 ? -10.220 -12.345 11.137 1.00 84.75 187 LEU A C 1
ATOM 1494 O O . LEU A 1 187 ? -10.979 -13.124 11.703 1.00 84.75 187 LEU A O 1
ATOM 1498 N N . LYS A 1 188 ? -9.236 -12.773 10.333 1.00 84.44 188 LYS A N 1
ATOM 1499 C CA . LYS A 1 188 ? -8.923 -14.196 10.097 1.00 84.44 188 LYS A CA 1
ATOM 1500 C C . LYS A 1 188 ? -8.180 -14.881 11.253 1.00 84.44 188 LYS A C 1
ATOM 1502 O O . LYS A 1 188 ? -8.200 -16.104 11.315 1.00 84.44 188 LYS A O 1
ATOM 1507 N N . LYS A 1 189 ? -7.499 -14.130 12.125 1.00 79.62 189 LYS A N 1
ATOM 1508 C CA . LYS A 1 189 ? -6.705 -14.677 13.240 1.00 79.62 189 LYS A CA 1
ATOM 1509 C C . LYS A 1 189 ? -7.600 -15.159 14.381 1.00 79.62 189 LYS A C 1
ATOM 1511 O O . LYS A 1 189 ? -7.403 -16.257 14.885 1.00 79.62 189 LYS A O 1
ATOM 1516 N N . ASP A 1 190 ? -8.576 -14.338 14.756 1.00 75.44 190 ASP A N 1
ATOM 1517 C CA . ASP A 1 190 ? -9.430 -14.550 15.931 1.00 75.44 190 ASP A CA 1
ATOM 1518 C C . ASP A 1 190 ? -10.832 -15.092 15.530 1.00 75.44 190 ASP A C 1
ATOM 1520 O O . ASP A 1 190 ? -11.836 -14.793 16.167 1.00 75.44 190 ASP A O 1
ATOM 1524 N N . ASP A 1 191 ? -10.888 -15.843 14.417 1.00 76.94 191 ASP A N 1
ATOM 1525 C CA . ASP A 1 191 ? -12.042 -16.475 13.725 1.00 76.94 191 ASP A CA 1
ATOM 1526 C C . ASP A 1 191 ? -13.257 -15.578 13.370 1.00 76.94 191 ASP A C 1
ATOM 1528 O O . ASP A 1 191 ? -14.167 -16.009 12.659 1.00 76.94 191 ASP A O 1
ATOM 1532 N N . TRP A 1 192 ? -13.244 -14.292 13.740 1.00 81.06 192 TRP A N 1
ATOM 1533 C CA . TRP A 1 192 ? -14.273 -13.284 13.415 1.00 81.06 192 TRP A CA 1
ATOM 1534 C C . TRP A 1 192 ? -14.628 -13.171 11.919 1.00 81.06 192 TRP A C 1
ATOM 1536 O O . TRP A 1 192 ? -15.697 -12.666 11.570 1.00 81.06 192 TRP A O 1
ATOM 1546 N N . ALA A 1 193 ? -13.749 -13.626 11.023 1.00 73.38 193 ALA A N 1
ATOM 1547 C CA . ALA A 1 193 ? -14.014 -13.728 9.591 1.00 73.38 193 ALA A CA 1
ATOM 1548 C C . ALA A 1 193 ? -15.185 -14.674 9.250 1.00 73.38 193 ALA A C 1
ATOM 1550 O O . ALA A 1 193 ? -15.865 -14.436 8.250 1.00 73.38 193 ALA A O 1
ATOM 1551 N N . ARG A 1 194 ? -15.450 -15.708 10.068 1.00 73.88 194 ARG A N 1
ATOM 1552 C CA . ARG A 1 194 ? -16.604 -16.614 9.900 1.00 73.88 194 ARG A CA 1
ATOM 1553 C C . ARG A 1 194 ? -17.929 -15.954 10.262 1.00 73.88 194 ARG A C 1
ATOM 1555 O O . ARG A 1 194 ? -18.898 -16.123 9.531 1.00 73.88 194 ARG A O 1
ATOM 1562 N N . ASP A 1 195 ? -17.954 -15.164 11.335 1.00 75.38 195 ASP A N 1
ATOM 1563 C CA . ASP A 1 195 ? -19.141 -14.405 11.754 1.00 75.38 195 ASP A CA 1
ATOM 1564 C C . ASP A 1 195 ? -19.515 -13.300 10.750 1.00 75.38 195 ASP A C 1
ATOM 1566 O O . ASP A 1 195 ? -20.652 -12.825 10.734 1.00 75.38 195 ASP A O 1
ATOM 1570 N N . ARG A 1 196 ? -18.537 -12.819 9.964 1.00 78.25 196 ARG A N 1
ATOM 1571 C CA . ARG A 1 196 ? -18.659 -11.629 9.100 1.00 78.25 196 ARG A CA 1
ATOM 1572 C C . ARG A 1 196 ? -18.058 -11.877 7.708 1.00 78.25 196 ARG A C 1
ATOM 1574 O O . ARG A 1 196 ? -17.082 -11.216 7.319 1.00 78.25 196 ARG A O 1
ATOM 1581 N N . PRO A 1 197 ? -18.637 -12.810 6.925 1.00 78.94 197 PRO A N 1
ATOM 1582 C CA . PRO A 1 197 ? -18.150 -13.130 5.587 1.00 78.94 197 PRO A CA 1
ATOM 1583 C C . PRO A 1 197 ? -18.332 -11.950 4.622 1.00 78.94 197 PRO A C 1
ATOM 1585 O O . PRO A 1 197 ? -17.454 -11.698 3.800 1.00 78.94 197 PRO A O 1
ATOM 1588 N N . GLU A 1 198 ? -19.411 -11.171 4.765 1.00 77.75 198 GLU A N 1
ATOM 1589 C CA . GLU A 1 198 ? -19.667 -9.969 3.956 1.00 77.75 198 GLU A CA 1
ATOM 1590 C C . GLU A 1 198 ? -18.558 -8.925 4.131 1.00 77.75 198 GLU A C 1
ATOM 1592 O O . GLU A 1 198 ? -17.988 -8.460 3.146 1.00 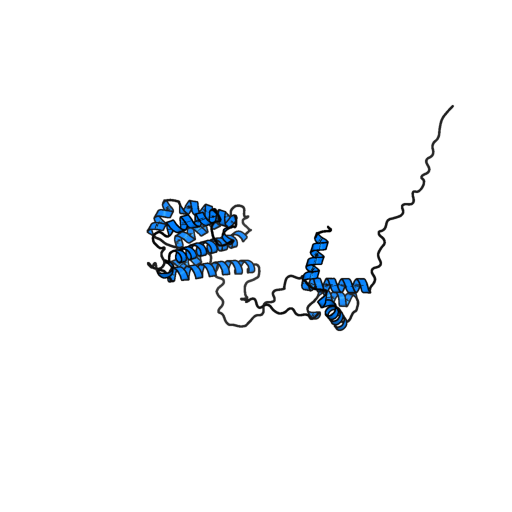77.75 198 GLU A O 1
ATOM 1597 N N . LEU A 1 199 ? -18.207 -8.589 5.380 1.00 78.69 199 LEU A N 1
ATOM 1598 C CA . LEU A 1 199 ? -17.112 -7.665 5.681 1.00 78.69 199 LEU A CA 1
ATOM 1599 C C . LEU A 1 199 ? -15.786 -8.186 5.112 1.00 78.69 199 LEU A C 1
ATOM 1601 O O . LEU A 1 199 ? -15.057 -7.454 4.443 1.00 78.69 199 LEU A O 1
ATOM 1605 N N . THR A 1 200 ? -15.496 -9.466 5.336 1.00 81.06 200 THR A N 1
ATOM 1606 C CA . THR A 1 200 ? -14.256 -10.109 4.884 1.00 81.06 200 THR A CA 1
ATOM 1607 C C . THR A 1 200 ? -14.135 -10.126 3.353 1.00 81.06 200 THR A C 1
ATOM 1609 O O . THR A 1 200 ? -13.043 -9.912 2.823 1.00 81.06 200 THR A O 1
ATOM 1612 N N . SER A 1 201 ? -15.244 -10.330 2.635 1.00 81.00 201 SER A N 1
ATOM 1613 C CA . SER A 1 201 ? -15.318 -10.280 1.169 1.00 81.00 201 SER A CA 1
ATOM 1614 C C . SER A 1 201 ? -15.182 -8.850 0.627 1.00 81.00 201 SER A C 1
ATOM 1616 O O . SER A 1 201 ? -14.411 -8.616 -0.310 1.00 81.00 201 SER A O 1
ATOM 1618 N N . ARG A 1 202 ? -15.846 -7.864 1.251 1.00 76.62 202 ARG A N 1
ATOM 1619 C CA . ARG A 1 202 ? -15.707 -6.445 0.878 1.00 76.62 202 ARG A CA 1
ATOM 1620 C C . ARG A 1 202 ? -14.279 -5.943 1.076 1.00 76.62 202 ARG A C 1
ATOM 1622 O O . ARG A 1 202 ? -13.758 -5.286 0.184 1.00 76.62 202 ARG A O 1
ATOM 1629 N N . LEU A 1 203 ? -13.629 -6.277 2.194 1.00 82.19 203 LEU A N 1
ATOM 1630 C CA . LEU A 1 203 ? -12.234 -5.902 2.451 1.00 82.19 203 LEU A CA 1
ATOM 1631 C C . LEU A 1 203 ? -11.282 -6.486 1.398 1.00 82.19 203 LEU A C 1
ATOM 1633 O O . LEU A 1 203 ? -10.469 -5.747 0.858 1.00 82.19 203 LEU A O 1
ATOM 1637 N N . GLN A 1 204 ? -11.427 -7.764 1.034 1.00 81.31 204 GLN A N 1
ATOM 1638 C CA . GLN A 1 204 ? -10.628 -8.383 -0.039 1.00 81.31 204 GLN A CA 1
ATOM 1639 C C . GLN A 1 204 ? -10.891 -7.743 -1.411 1.00 81.31 204 GLN A C 1
ATOM 1641 O O . GLN A 1 204 ? -9.966 -7.566 -2.205 1.00 81.31 204 GLN A O 1
ATOM 1646 N N . THR A 1 205 ? -12.137 -7.344 -1.681 1.00 78.75 205 THR A N 1
ATOM 1647 C CA . THR A 1 205 ? -12.499 -6.596 -2.896 1.00 78.75 205 THR A CA 1
ATOM 1648 C C . THR A 1 205 ? -11.841 -5.213 -2.907 1.00 78.75 205 THR A C 1
ATOM 1650 O O . THR A 1 205 ? -11.348 -4.781 -3.945 1.00 78.75 205 THR A O 1
ATOM 1653 N N . LEU A 1 206 ? -11.792 -4.529 -1.760 1.00 76.56 206 LEU A N 1
ATOM 1654 C CA . LEU A 1 206 ? -11.145 -3.224 -1.598 1.00 76.56 206 LEU A CA 1
ATOM 1655 C C . LEU A 1 206 ? -9.616 -3.344 -1.747 1.00 76.56 206 LEU A C 1
ATOM 1657 O O . LEU A 1 206 ? -9.020 -2.584 -2.500 1.00 76.56 206 LEU A O 1
ATOM 1661 N N . GLU A 1 207 ? -8.997 -4.347 -1.117 1.00 80.88 207 GLU A N 1
ATOM 1662 C CA . GLU A 1 207 ? -7.572 -4.686 -1.264 1.00 80.88 207 GLU A CA 1
ATOM 1663 C C . GLU A 1 207 ? -7.212 -4.938 -2.735 1.00 80.88 207 GLU A C 1
ATOM 1665 O O . GLU A 1 207 ? -6.288 -4.321 -3.262 1.00 80.88 207 GLU A O 1
ATOM 1670 N N . SER A 1 208 ? -7.998 -5.767 -3.429 1.00 77.19 208 SER A N 1
ATOM 1671 C CA . SER A 1 208 ? -7.800 -6.058 -4.855 1.00 77.19 208 SER A CA 1
ATOM 1672 C C . SER A 1 208 ? -7.982 -4.813 -5.726 1.00 77.19 208 SER A C 1
ATOM 1674 O O . SER A 1 208 ? -7.163 -4.569 -6.608 1.00 77.19 208 SER A O 1
ATOM 1676 N N . LYS A 1 209 ? -9.007 -3.986 -5.465 1.00 75.56 209 LYS A N 1
ATOM 1677 C CA . LYS A 1 209 ? -9.215 -2.714 -6.178 1.00 75.56 209 LYS A CA 1
ATOM 1678 C C . LYS A 1 209 ? -8.043 -1.749 -5.980 1.00 75.56 209 LYS A C 1
ATOM 1680 O O . LYS A 1 209 ? -7.616 -1.150 -6.956 1.00 75.56 209 LYS A O 1
ATOM 1685 N N . LEU A 1 210 ? -7.507 -1.614 -4.765 1.00 74.25 210 LEU A N 1
ATOM 1686 C CA . LEU A 1 210 ? -6.369 -0.728 -4.483 1.00 74.25 210 LEU A CA 1
ATOM 1687 C C . LEU A 1 210 ? -5.073 -1.215 -5.136 1.00 74.25 210 LEU A C 1
ATOM 1689 O O . LEU A 1 210 ? -4.331 -0.406 -5.682 1.00 74.25 210 LEU A O 1
ATOM 1693 N N . LEU A 1 211 ? -4.809 -2.525 -5.122 1.00 70.56 211 LEU A N 1
ATOM 1694 C CA . LEU A 1 211 ? -3.638 -3.099 -5.791 1.00 70.56 211 LEU A CA 1
ATOM 1695 C C . LEU A 1 211 ? -3.739 -2.978 -7.320 1.00 70.56 211 LEU A C 1
ATOM 1697 O O . LEU A 1 211 ? -2.755 -2.629 -7.966 1.00 70.56 211 LEU A O 1
ATOM 1701 N N . VAL A 1 212 ? -4.928 -3.187 -7.897 1.00 66.06 212 VAL A N 1
ATOM 1702 C CA . VAL A 1 212 ? -5.169 -2.962 -9.332 1.00 66.06 212 VAL A CA 1
ATOM 1703 C C . VAL A 1 212 ? -5.073 -1.477 -9.687 1.00 66.06 212 VAL A C 1
ATOM 1705 O O . VAL A 1 212 ? -4.437 -1.158 -10.681 1.00 66.06 212 VAL A O 1
ATOM 1708 N N . HIS A 1 213 ? -5.620 -0.564 -8.877 1.00 59.00 213 HIS A N 1
ATOM 1709 C CA . HIS A 1 213 ? -5.506 0.885 -9.097 1.00 59.00 213 HIS A CA 1
ATOM 1710 C C . HIS A 1 213 ? -4.048 1.354 -9.019 1.00 59.00 213 HIS A C 1
ATOM 1712 O O . HIS A 1 213 ? -3.597 2.101 -9.880 1.00 59.00 213 HIS A O 1
ATOM 1718 N N . ALA A 1 214 ? -3.275 0.848 -8.053 1.00 53.97 214 ALA A N 1
ATOM 1719 C CA . ALA A 1 214 ? -1.842 1.103 -7.970 1.00 53.97 214 ALA A CA 1
ATOM 1720 C C . ALA A 1 214 ? -1.096 0.606 -9.225 1.00 53.97 214 ALA A C 1
ATOM 1722 O O . ALA A 1 214 ? -0.260 1.324 -9.771 1.00 53.97 214 ALA A O 1
ATOM 1723 N N . GLN A 1 215 ? -1.424 -0.590 -9.724 1.00 54.62 215 GLN A N 1
ATOM 1724 C CA . GLN A 1 215 ? -0.827 -1.125 -10.948 1.00 54.62 215 GLN A CA 1
ATOM 1725 C C . GLN A 1 215 ? -1.223 -0.299 -12.186 1.00 54.62 215 GLN A C 1
ATOM 1727 O O . GLN A 1 215 ? -0.346 0.109 -12.947 1.00 54.62 215 GLN A O 1
ATOM 1732 N N . ASP A 1 216 ? -2.512 0.008 -12.353 1.00 50.12 216 ASP A N 1
ATOM 1733 C CA . ASP A 1 216 ? -3.056 0.767 -13.486 1.00 50.12 216 ASP A CA 1
ATOM 1734 C C . ASP A 1 216 ? -2.503 2.204 -13.518 1.00 50.12 216 ASP A C 1
ATOM 1736 O O . ASP A 1 216 ? -2.114 2.689 -14.579 1.00 50.12 216 ASP A O 1
ATOM 1740 N N . LEU A 1 217 ? -2.320 2.847 -12.356 1.00 45.91 217 LEU A N 1
ATOM 1741 C CA . LEU A 1 217 ? -1.653 4.151 -12.243 1.00 45.91 217 LEU A CA 1
ATOM 1742 C C . LEU A 1 217 ? -0.155 4.113 -12.593 1.00 45.91 217 LEU A C 1
ATOM 1744 O O . LEU A 1 217 ? 0.356 5.090 -13.139 1.00 45.91 217 LEU A O 1
ATOM 1748 N N . THR A 1 218 ? 0.566 3.008 -12.350 1.00 43.06 218 THR A N 1
ATOM 1749 C CA . THR A 1 218 ? 1.948 2.878 -12.873 1.00 43.06 218 THR A CA 1
ATOM 1750 C C . THR A 1 218 ? 1.994 2.741 -14.395 1.00 43.06 218 THR A C 1
ATOM 1752 O O . THR A 1 218 ? 3.011 3.064 -15.006 1.00 43.06 218 THR A O 1
ATOM 1755 N N . THR A 1 219 ? 0.898 2.305 -15.023 1.00 41.34 219 THR A N 1
ATOM 1756 C CA . THR A 1 219 ? 0.753 2.237 -16.485 1.00 41.34 219 THR A CA 1
ATOM 1757 C C . THR A 1 219 ? 0.033 3.442 -17.098 1.00 41.34 219 THR A C 1
ATOM 1759 O O . THR A 1 219 ? 0.171 3.669 -18.299 1.00 41.34 219 THR A O 1
ATOM 1762 N N . SER A 1 220 ? -0.659 4.275 -16.312 1.00 37.34 220 SER A N 1
ATOM 1763 C CA . SER A 1 220 ? -1.410 5.443 -16.806 1.00 37.34 220 SER A CA 1
ATOM 1764 C C . SER A 1 220 ? -0.528 6.620 -17.240 1.00 37.34 220 SER A C 1
ATOM 1766 O O . SER A 1 220 ? -1.044 7.644 -17.683 1.00 37.34 220 SER A O 1
ATOM 1768 N N . SER A 1 221 ? 0.799 6.474 -17.171 1.00 40.31 221 SER A N 1
ATOM 1769 C CA . SER A 1 221 ? 1.750 7.280 -17.951 1.00 40.31 221 SER A CA 1
ATOM 1770 C C . SER A 1 221 ? 1.649 7.026 -19.465 1.00 40.31 221 SER A C 1
ATOM 1772 O O . SER A 1 221 ? 2.256 7.754 -20.247 1.00 40.31 221 SER A O 1
ATOM 1774 N N . GLN A 1 222 ? 0.885 6.016 -19.898 1.00 39.88 222 GLN A N 1
ATOM 1775 C CA . GLN A 1 222 ? 0.439 5.840 -21.279 1.00 39.88 222 GLN A CA 1
ATOM 1776 C C . GLN A 1 222 ? -1.077 6.084 -21.408 1.00 39.88 222 GLN A C 1
ATOM 1778 O O . GLN A 1 222 ? -1.830 5.806 -20.470 1.00 39.88 222 GLN A O 1
ATOM 1783 N N . PRO A 1 223 ? -1.556 6.602 -22.560 1.00 39.34 223 PRO A N 1
ATOM 1784 C CA . PRO A 1 223 ? -2.973 6.886 -22.766 1.00 39.34 223 PRO A CA 1
ATOM 1785 C C . PRO A 1 223 ? -3.803 5.603 -22.639 1.00 39.34 223 PRO A C 1
ATOM 1787 O O . PRO A 1 223 ? -3.617 4.640 -23.381 1.00 39.34 223 PRO A O 1
ATOM 1790 N N . SER A 1 224 ? -4.721 5.593 -21.672 1.00 42.81 224 SER A N 1
ATOM 1791 C CA . SER A 1 224 ? -5.413 4.382 -21.222 1.00 42.81 224 SER A CA 1
ATOM 1792 C C . SER A 1 224 ? -6.259 3.732 -22.326 1.00 42.81 224 SER A C 1
ATOM 1794 O O . SER A 1 224 ? -6.915 4.432 -23.106 1.00 42.81 224 SER A O 1
ATOM 1796 N N . GLY A 1 225 ? -6.310 2.392 -22.358 1.00 42.75 225 GLY A N 1
ATOM 1797 C CA . GLY A 1 225 ? -7.182 1.674 -23.300 1.00 42.75 225 GLY A CA 1
ATOM 1798 C C . GLY A 1 225 ? -6.838 0.231 -23.694 1.00 42.75 225 GLY A C 1
ATOM 1799 O O . GLY A 1 225 ? -7.246 -0.165 -24.781 1.00 42.75 225 GLY A O 1
ATOM 1800 N N . SER A 1 226 ? -6.125 -0.571 -22.889 1.00 38.44 226 SER A N 1
ATOM 1801 C CA . SER A 1 226 ? -5.945 -2.001 -23.209 1.00 38.44 226 SER A CA 1
ATOM 1802 C C . SER A 1 226 ? -5.759 -2.889 -21.976 1.00 38.44 226 SER A C 1
ATOM 1804 O O . SER A 1 226 ? -4.765 -2.777 -21.263 1.00 38.44 226 SER A O 1
ATOM 1806 N N . THR A 1 227 ? -6.698 -3.811 -21.742 1.00 41.66 227 THR A N 1
ATOM 1807 C CA . THR A 1 227 ? -6.540 -4.891 -20.758 1.00 41.66 227 THR A CA 1
ATOM 1808 C C . THR A 1 227 ? -5.639 -5.967 -21.355 1.00 41.66 227 THR A C 1
ATOM 1810 O O . THR A 1 227 ? -6.062 -6.700 -22.247 1.00 41.66 227 THR A O 1
ATOM 1813 N N . THR A 1 228 ? -4.398 -6.067 -20.879 1.00 37.69 228 THR A N 1
ATOM 1814 C CA . THR A 1 228 ? -3.414 -7.027 -21.400 1.00 37.69 228 THR A CA 1
ATOM 1815 C C . THR A 1 228 ? -2.934 -7.967 -20.306 1.00 37.69 228 THR A C 1
ATOM 1817 O O . THR A 1 228 ? -2.289 -7.565 -19.343 1.00 37.69 228 THR A O 1
ATOM 1820 N N . ILE A 1 229 ? -3.288 -9.241 -20.464 1.00 44.16 229 ILE A N 1
ATOM 1821 C CA . ILE A 1 229 ? -2.779 -10.343 -19.649 1.00 44.16 229 ILE A CA 1
ATOM 1822 C C . ILE A 1 229 ? -1.358 -10.648 -20.132 1.00 44.16 229 ILE A C 1
ATOM 1824 O O . ILE A 1 229 ? -1.127 -10.751 -21.338 1.00 44.16 229 ILE A O 1
ATOM 1828 N N . GLU A 1 230 ? -0.409 -10.800 -19.209 1.00 40.69 230 GLU A N 1
ATOM 1829 C CA . GLU A 1 230 ? 0.941 -11.247 -19.550 1.00 40.69 230 GLU A CA 1
ATOM 1830 C C . GLU A 1 230 ? 0.909 -12.707 -20.021 1.00 40.69 230 GLU A C 1
ATOM 1832 O O . GLU A 1 230 ? 0.719 -13.630 -19.232 1.00 40.69 230 GLU A O 1
ATOM 1837 N N . VAL A 1 231 ? 1.125 -12.910 -21.319 1.00 44.00 231 VAL A N 1
ATOM 1838 C CA . VAL A 1 231 ? 1.515 -14.201 -21.892 1.00 44.00 231 VAL A CA 1
ATOM 1839 C C . VAL A 1 231 ? 2.950 -14.044 -22.376 1.00 44.00 231 VAL A C 1
ATOM 1841 O O . VAL A 1 231 ? 3.242 -13.148 -23.170 1.00 44.00 231 VAL A O 1
ATOM 1844 N N . GLU A 1 232 ? 3.862 -14.879 -21.880 1.00 41.09 232 GLU A N 1
ATOM 1845 C CA . GLU A 1 232 ? 5.265 -14.823 -22.286 1.00 41.09 232 GLU A CA 1
ATOM 1846 C C . GLU A 1 232 ? 5.426 -15.380 -23.707 1.00 41.09 232 GLU A C 1
ATOM 1848 O O . GLU A 1 232 ? 5.459 -16.589 -23.928 1.00 41.09 232 GLU A O 1
ATOM 1853 N N . ILE A 1 233 ? 5.495 -14.473 -24.684 1.00 42.66 233 ILE A N 1
ATOM 1854 C CA . ILE A 1 233 ? 5.725 -14.808 -26.091 1.00 42.66 233 ILE A CA 1
ATOM 1855 C C . ILE A 1 233 ? 7.165 -15.340 -26.239 1.00 42.66 233 ILE A C 1
ATOM 1857 O O . ILE A 1 233 ? 8.105 -14.618 -25.887 1.00 42.66 233 ILE A O 1
ATOM 1861 N N . PRO A 1 234 ? 7.375 -16.557 -26.785 1.00 47.72 234 PRO A N 1
ATOM 1862 C CA . PRO A 1 234 ? 8.709 -17.057 -27.105 1.00 47.72 234 PRO A CA 1
ATOM 1863 C C . PRO A 1 234 ? 9.444 -16.097 -28.044 1.00 47.72 234 PRO A C 1
ATOM 1865 O O . PRO A 1 234 ? 8.882 -15.619 -29.031 1.00 47.72 234 PRO A O 1
ATOM 1868 N N . ARG A 1 235 ? 10.707 -15.792 -27.733 1.00 53.84 235 ARG A N 1
ATOM 1869 C CA . ARG A 1 235 ? 11.474 -14.776 -28.459 1.00 53.84 235 ARG A CA 1
ATOM 1870 C C . ARG A 1 235 ? 11.725 -15.207 -29.909 1.00 53.84 235 ARG A C 1
ATOM 1872 O O . ARG A 1 235 ? 12.387 -16.218 -30.142 1.00 53.84 235 ARG A O 1
ATOM 1879 N N . SER A 1 236 ? 11.246 -14.407 -30.867 1.00 52.31 236 SER A N 1
ATOM 1880 C CA . SER A 1 236 ? 11.605 -14.562 -32.282 1.00 52.31 236 SER A CA 1
ATOM 1881 C C . SER A 1 236 ? 13.127 -14.572 -32.436 1.00 52.31 236 SER A C 1
ATOM 1883 O O . SER A 1 236 ? 13.821 -13.739 -31.851 1.00 52.31 236 SER A O 1
ATOM 1885 N N . SER A 1 237 ? 13.635 -15.550 -33.184 1.00 55.03 237 SER A N 1
ATOM 1886 C CA . SER A 1 237 ? 15.070 -15.746 -33.434 1.00 55.03 237 SER A CA 1
ATOM 1887 C C . SER A 1 237 ? 15.465 -15.401 -34.879 1.00 55.03 237 SER A C 1
ATOM 1889 O O . SER A 1 237 ? 16.595 -15.664 -35.284 1.00 55.03 237 SER A O 1
ATOM 1891 N N . GLU A 1 238 ? 14.556 -14.801 -35.659 1.00 59.44 238 GLU A N 1
ATOM 1892 C CA . GLU A 1 238 ? 14.876 -14.266 -36.986 1.00 59.44 238 GLU A CA 1
ATOM 1893 C C . GLU A 1 238 ? 15.564 -12.899 -36.884 1.00 59.44 238 GLU A C 1
ATOM 1895 O O . GLU A 1 238 ? 15.067 -11.974 -36.235 1.00 59.44 238 GLU A O 1
ATOM 1900 N N . ALA A 1 239 ? 16.666 -12.725 -37.613 1.00 61.56 239 ALA A N 1
ATOM 1901 C CA . ALA A 1 239 ? 17.377 -11.453 -37.720 1.00 61.56 239 ALA A CA 1
ATOM 1902 C C . ALA A 1 239 ? 16.529 -10.303 -38.322 1.00 61.56 239 ALA A C 1
ATOM 1904 O O . ALA A 1 239 ? 16.880 -9.134 -38.151 1.00 61.56 239 ALA A O 1
ATOM 1905 N N . LYS A 1 240 ? 15.390 -10.593 -38.976 1.00 62.00 240 LYS A N 1
ATOM 1906 C CA . LYS A 1 240 ? 14.401 -9.597 -39.452 1.00 62.00 240 LYS A CA 1
ATOM 1907 C C . LYS A 1 240 ? 13.870 -8.713 -38.322 1.00 62.00 240 LYS A C 1
ATOM 1909 O O . LYS A 1 240 ? 13.668 -7.519 -38.530 1.00 62.00 240 LYS A O 1
ATOM 1914 N N . ASP A 1 241 ? 13.706 -9.272 -37.123 1.00 64.12 241 ASP A N 1
ATOM 1915 C CA . ASP A 1 241 ? 13.231 -8.547 -35.936 1.00 64.12 241 ASP A CA 1
ATOM 1916 C C . ASP A 1 241 ? 14.362 -7.790 -35.201 1.00 64.12 241 ASP A C 1
ATOM 1918 O O . ASP A 1 241 ? 14.147 -7.201 -34.137 1.00 64.12 241 ASP A O 1
ATOM 1922 N N . MET A 1 242 ? 15.585 -7.789 -35.750 1.00 78.00 242 MET A N 1
ATOM 1923 C CA . MET A 1 242 ? 16.796 -7.279 -35.100 1.00 78.00 242 MET A CA 1
ATOM 1924 C C . MET A 1 242 ? 17.354 -6.046 -35.845 1.00 78.00 242 MET A C 1
ATOM 1926 O O . MET A 1 242 ? 18.299 -6.155 -36.630 1.00 78.00 242 MET A O 1
ATOM 1930 N N . PRO A 1 243 ? 16.835 -4.825 -35.595 1.00 78.75 243 PRO A N 1
ATOM 1931 C CA . PRO A 1 243 ? 17.142 -3.636 -36.405 1.00 78.75 243 PRO A CA 1
ATOM 1932 C C . PRO A 1 243 ? 18.612 -3.181 -36.360 1.00 78.75 243 PRO A C 1
ATOM 1934 O O . PRO A 1 243 ? 19.056 -2.455 -37.249 1.00 78.75 243 PRO A O 1
ATOM 1937 N N . LEU A 1 244 ? 19.383 -3.602 -35.350 1.00 80.38 244 LEU A N 1
ATOM 1938 C CA . LEU A 1 244 ? 20.832 -3.376 -35.301 1.00 80.38 244 LEU A CA 1
ATOM 1939 C C . LEU A 1 244 ? 21.599 -4.377 -36.176 1.00 80.38 244 LEU A C 1
ATOM 1941 O O . LEU A 1 244 ? 22.531 -3.977 -36.863 1.00 80.38 244 LEU A O 1
ATOM 1945 N N . VAL A 1 245 ? 21.173 -5.643 -36.220 1.00 83.06 245 VAL A N 1
ATOM 1946 C CA . VAL A 1 245 ? 21.763 -6.678 -37.088 1.00 83.06 245 VAL A CA 1
ATOM 1947 C C . VAL A 1 245 ? 21.541 -6.318 -38.558 1.00 83.06 245 VAL A C 1
ATOM 1949 O O . VAL A 1 245 ? 22.488 -6.311 -39.340 1.00 83.06 245 VAL A O 1
ATOM 1952 N N . LEU A 1 246 ? 20.329 -5.880 -38.916 1.00 83.94 246 LEU A N 1
ATOM 1953 C CA . LEU A 1 246 ? 20.034 -5.349 -40.253 1.00 83.94 246 LEU A CA 1
ATOM 1954 C C . LEU A 1 246 ? 20.877 -4.108 -40.602 1.00 83.94 246 LEU A C 1
ATOM 1956 O O . LEU A 1 246 ? 21.145 -3.856 -41.775 1.00 83.94 246 LEU A O 1
ATOM 1960 N N . ARG A 1 247 ? 21.333 -3.328 -39.614 1.00 83.81 247 ARG A N 1
ATOM 1961 C CA . ARG A 1 247 ? 22.261 -2.213 -39.857 1.00 83.81 247 ARG A CA 1
ATOM 1962 C C . ARG A 1 247 ? 23.686 -2.702 -40.119 1.00 83.81 247 ARG A C 1
ATOM 1964 O O . ARG A 1 247 ? 24.318 -2.177 -41.026 1.00 83.81 247 ARG A O 1
ATOM 1971 N N . VAL A 1 248 ? 24.163 -3.715 -39.391 1.00 85.44 248 VAL A N 1
ATOM 1972 C CA . VAL A 1 248 ? 25.459 -4.369 -39.661 1.00 85.44 248 VAL A CA 1
ATOM 1973 C C . VAL A 1 248 ? 25.469 -4.978 -41.069 1.00 85.44 248 VAL A C 1
ATOM 1975 O O . VAL A 1 248 ? 26.418 -4.739 -41.811 1.00 85.44 248 VAL A O 1
ATOM 1978 N N . ALA A 1 249 ? 24.382 -5.640 -41.484 1.00 8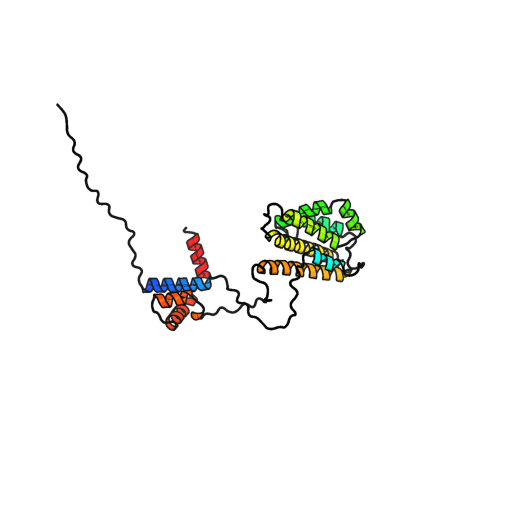4.81 249 ALA A N 1
ATOM 1979 C CA . ALA A 1 249 ? 24.218 -6.177 -42.841 1.00 84.81 249 ALA A CA 1
ATOM 1980 C C . ALA A 1 249 ? 24.509 -5.137 -43.934 1.00 84.81 249 ALA A C 1
ATOM 1982 O O . ALA A 1 249 ? 25.332 -5.358 -44.818 1.00 84.81 249 ALA A O 1
ATOM 1983 N N . ASN A 1 250 ? 23.880 -3.964 -43.821 1.00 84.75 250 ASN A N 1
ATOM 1984 C CA . ASN A 1 250 ? 24.030 -2.872 -44.782 1.00 84.75 250 ASN A CA 1
ATOM 1985 C C . ASN A 1 250 ? 25.393 -2.157 -44.707 1.00 84.75 250 ASN A C 1
ATOM 1987 O O . ASN A 1 250 ? 25.775 -1.508 -45.675 1.00 84.75 250 ASN A O 1
ATOM 1991 N N . ILE A 1 251 ? 26.121 -2.250 -43.587 1.00 86.25 251 ILE A N 1
ATOM 1992 C CA . ILE A 1 251 ? 27.462 -1.654 -43.438 1.00 86.25 251 ILE A CA 1
ATOM 1993 C C . ILE A 1 251 ? 28.529 -2.513 -44.128 1.00 86.25 251 ILE A C 1
ATOM 1995 O O . ILE A 1 251 ? 29.398 -1.962 -44.795 1.00 86.25 251 ILE A O 1
ATOM 1999 N N . PHE A 1 252 ? 28.449 -3.840 -43.991 1.00 86.00 252 PHE A N 1
ATOM 2000 C CA . PHE A 1 252 ? 29.430 -4.779 -44.556 1.00 86.00 252 PHE A CA 1
ATOM 2001 C C . PHE A 1 252 ? 28.994 -5.396 -45.901 1.00 86.00 252 PHE A C 1
ATOM 2003 O O . PHE A 1 252 ? 29.736 -6.169 -46.495 1.00 86.00 252 PHE A O 1
ATOM 2010 N N . GLY A 1 253 ? 27.795 -5.069 -46.401 1.00 84.69 253 GLY A N 1
ATOM 2011 C CA . GLY A 1 253 ? 27.283 -5.557 -47.691 1.00 84.69 253 GLY A CA 1
ATOM 2012 C C . GLY A 1 253 ? 26.890 -7.041 -47.708 1.00 84.69 253 GLY A C 1
ATOM 2013 O O . GLY A 1 253 ? 26.798 -7.638 -48.780 1.00 84.69 253 GLY A O 1
ATOM 2014 N N . ILE A 1 254 ? 26.673 -7.645 -46.538 1.00 86.12 254 ILE A N 1
ATOM 2015 C CA . ILE A 1 254 ? 26.473 -9.092 -46.378 1.00 86.12 254 ILE A CA 1
ATOM 2016 C C . ILE A 1 254 ? 24.981 -9.448 -46.464 1.00 86.12 254 ILE A C 1
ATOM 2018 O O . ILE A 1 254 ? 24.112 -8.720 -45.979 1.00 86.12 254 ILE A O 1
ATOM 2022 N N . SER A 1 255 ? 24.683 -10.586 -47.101 1.00 84.06 255 SER A N 1
ATOM 2023 C CA . SER A 1 255 ? 23.311 -11.059 -47.308 1.00 84.06 255 SER A CA 1
ATOM 2024 C C . SER A 1 255 ? 22.603 -11.440 -45.999 1.00 84.06 255 SER A C 1
ATOM 2026 O O . SER A 1 255 ? 23.225 -11.882 -45.032 1.00 84.06 255 SER A O 1
ATOM 2028 N N . TYR A 1 256 ? 21.274 -11.301 -45.984 1.00 79.12 256 TYR A N 1
ATOM 2029 C CA . TYR A 1 256 ? 20.452 -11.636 -44.819 1.00 79.12 256 TYR A CA 1
ATOM 2030 C C . TYR A 1 256 ? 20.616 -13.103 -44.385 1.00 79.12 256 TYR A C 1
ATOM 2032 O O . TYR A 1 256 ? 20.788 -13.380 -43.200 1.00 79.12 256 TYR A O 1
ATOM 2040 N N . ASP A 1 257 ? 20.600 -14.033 -45.343 1.00 78.81 257 ASP A N 1
ATOM 2041 C CA . ASP A 1 257 ? 20.645 -15.472 -45.064 1.00 78.81 257 ASP A CA 1
ATOM 2042 C C . ASP A 1 257 ? 22.006 -15.899 -44.491 1.00 78.81 257 ASP A C 1
ATOM 2044 O O . ASP A 1 257 ? 22.075 -16.739 -43.594 1.00 78.81 257 ASP A O 1
ATOM 2048 N N . GLN A 1 258 ? 23.089 -15.260 -44.947 1.00 81.88 258 GLN A N 1
ATOM 2049 C CA . GLN A 1 258 ? 24.433 -15.451 -44.401 1.00 81.88 258 GLN A CA 1
ATOM 2050 C C . GLN A 1 258 ? 24.535 -14.933 -42.960 1.00 81.88 258 GLN A C 1
ATOM 2052 O O . GLN A 1 258 ? 25.060 -15.629 -42.099 1.00 81.88 258 GLN A O 1
ATOM 2057 N N . ILE A 1 259 ? 23.947 -13.772 -42.659 1.00 83.81 259 ILE A N 1
ATOM 2058 C CA . ILE A 1 259 ? 23.896 -13.225 -41.293 1.00 83.81 259 ILE A CA 1
ATOM 2059 C C . ILE A 1 259 ? 23.040 -14.080 -40.355 1.00 83.81 259 ILE A C 1
ATOM 2061 O O . ILE A 1 259 ? 23.389 -14.243 -39.185 1.00 83.81 259 ILE A O 1
ATOM 2065 N N . GLN A 1 260 ? 21.945 -14.661 -40.852 1.00 81.81 260 GLN A N 1
ATOM 2066 C CA . GLN A 1 260 ? 21.166 -15.635 -40.091 1.00 81.81 260 GLN A CA 1
ATOM 2067 C C . GLN A 1 260 ? 22.023 -16.874 -39.772 1.00 81.81 260 GLN A C 1
ATOM 2069 O O . GLN A 1 260 ? 22.057 -17.288 -38.618 1.00 81.81 260 GLN A O 1
ATOM 2074 N N . ALA A 1 261 ? 22.793 -17.403 -40.731 1.00 83.06 261 ALA A N 1
ATOM 2075 C CA . ALA A 1 261 ? 23.720 -18.519 -40.504 1.00 83.06 261 ALA A CA 1
ATOM 2076 C C . ALA A 1 261 ? 24.883 -18.173 -39.544 1.00 83.06 261 ALA A C 1
ATOM 2078 O O . ALA A 1 261 ? 25.259 -18.993 -38.698 1.00 83.06 261 ALA A O 1
ATOM 2079 N N . ASP A 1 262 ? 25.423 -16.955 -39.613 1.00 82.25 262 ASP A N 1
ATOM 2080 C CA . ASP A 1 262 ? 26.461 -16.466 -38.696 1.00 82.25 262 ASP A CA 1
ATOM 2081 C C . ASP A 1 262 ? 25.918 -16.319 -37.260 1.00 82.25 262 ASP A C 1
ATOM 2083 O O . ASP A 1 262 ? 26.595 -16.676 -36.296 1.00 82.25 262 ASP A O 1
ATOM 2087 N N . ILE A 1 263 ? 24.666 -15.881 -37.090 1.00 83.00 263 ILE A N 1
ATOM 2088 C CA . ILE A 1 263 ? 23.983 -15.876 -35.785 1.00 83.00 263 ILE A CA 1
ATOM 2089 C C . ILE A 1 263 ? 23.688 -17.306 -35.314 1.00 83.00 263 ILE A C 1
ATOM 2091 O O . ILE A 1 263 ? 23.962 -17.647 -34.161 1.00 83.00 263 ILE A O 1
ATOM 2095 N N . ASP A 1 264 ? 23.165 -18.168 -36.187 1.00 81.94 264 ASP A N 1
ATOM 2096 C CA . ASP A 1 264 ? 22.773 -19.537 -35.844 1.00 81.94 264 ASP A CA 1
ATOM 2097 C C . ASP A 1 264 ? 23.958 -20.451 -35.502 1.00 81.94 264 ASP A C 1
ATOM 2099 O O . ASP A 1 264 ? 23.791 -21.397 -34.728 1.00 81.94 264 ASP A O 1
ATOM 2103 N N . SER A 1 265 ? 25.158 -20.150 -36.000 1.00 84.06 265 SER A N 1
ATOM 2104 C CA . SER A 1 265 ? 26.403 -20.813 -35.591 1.00 84.06 265 SER A CA 1
ATOM 2105 C C . SER A 1 265 ? 26.933 -20.312 -34.239 1.00 84.06 265 SER A C 1
ATOM 2107 O O . SER A 1 265 ? 27.443 -21.110 -33.451 1.00 84.06 265 SER A O 1
ATOM 2109 N N . HIS A 1 266 ? 26.758 -19.027 -33.909 1.00 79.00 266 HIS A N 1
ATOM 2110 C CA . HIS A 1 266 ? 27.305 -18.427 -32.682 1.00 79.00 266 HIS A CA 1
ATOM 2111 C C . HIS A 1 266 ? 26.331 -18.351 -31.490 1.00 79.00 266 HIS A C 1
ATOM 2113 O O . HIS A 1 266 ? 26.772 -18.123 -30.357 1.00 79.00 266 HIS A O 1
ATOM 2119 N N . LYS A 1 267 ? 25.025 -18.590 -31.685 1.00 73.69 267 LYS A N 1
ATOM 2120 C CA . LYS A 1 267 ? 23.977 -18.503 -30.639 1.00 73.69 267 LYS A CA 1
ATOM 2121 C C . LYS A 1 267 ? 24.241 -19.330 -29.372 1.00 73.69 267 LYS A C 1
ATOM 2123 O O . LYS A 1 267 ? 23.758 -18.968 -28.304 1.00 73.69 267 LYS A O 1
ATOM 2128 N N . ALA A 1 268 ? 25.016 -20.413 -29.471 1.00 72.19 268 ALA A N 1
ATOM 2129 C CA . ALA A 1 268 ? 25.412 -21.236 -28.325 1.00 72.19 268 ALA A CA 1
ATOM 2130 C C . ALA A 1 268 ? 26.411 -20.531 -27.382 1.00 72.19 268 ALA A C 1
ATOM 2132 O O . ALA A 1 268 ? 26.491 -20.870 -26.204 1.00 72.19 268 ALA A O 1
ATOM 2133 N N . VAL A 1 269 ? 27.160 -19.547 -27.892 1.00 74.56 269 VAL A N 1
ATOM 2134 C CA . VAL A 1 269 ? 28.163 -18.767 -27.147 1.00 74.56 269 VAL A CA 1
ATOM 2135 C C . VAL A 1 269 ? 27.631 -17.372 -26.807 1.00 74.56 269 VAL A C 1
ATOM 2137 O O . VAL A 1 269 ? 27.852 -16.873 -25.704 1.00 74.56 269 VAL A O 1
ATOM 2140 N N . TRP A 1 270 ? 26.897 -16.738 -27.726 1.00 78.44 270 TRP A N 1
ATOM 2141 C CA . TRP A 1 270 ? 26.338 -15.390 -27.562 1.00 78.44 270 TRP A CA 1
ATOM 2142 C C . TRP A 1 270 ? 25.057 -15.395 -26.708 1.00 78.44 270 TRP A C 1
ATOM 2144 O O . TRP A 1 270 ? 23.975 -15.033 -27.163 1.00 78.44 270 TRP A O 1
ATOM 2154 N N . THR A 1 271 ? 25.179 -15.827 -25.454 1.00 76.69 271 THR A N 1
ATOM 2155 C CA . THR A 1 271 ? 24.063 -15.903 -24.502 1.00 76.69 271 THR A CA 1
ATOM 2156 C C . THR A 1 271 ? 23.894 -14.613 -23.695 1.00 76.69 271 THR A C 1
ATOM 2158 O O . THR A 1 271 ? 24.849 -13.875 -23.447 1.00 76.69 271 THR A O 1
ATOM 2161 N N . GLU A 1 272 ? 22.675 -14.369 -23.206 1.00 68.00 272 GLU A N 1
ATOM 2162 C CA . GLU A 1 272 ? 22.371 -13.270 -22.276 1.00 68.00 272 GLU A CA 1
ATOM 2163 C C . GLU A 1 272 ? 23.219 -13.355 -20.990 1.00 68.00 272 GLU A C 1
ATOM 2165 O O . GLU A 1 272 ? 23.716 -12.344 -20.499 1.00 68.00 272 GLU A O 1
ATOM 2170 N N . GLN A 1 273 ? 23.468 -14.571 -20.485 1.00 70.06 273 GLN A N 1
ATOM 2171 C CA . GLN A 1 273 ? 24.315 -14.794 -19.309 1.00 70.06 273 GLN A CA 1
ATOM 2172 C C . GLN A 1 273 ? 25.772 -14.383 -19.553 1.00 70.06 273 GLN A C 1
ATOM 2174 O O . GLN A 1 273 ? 26.350 -13.701 -18.706 1.00 70.06 273 GLN A O 1
ATOM 2179 N N . ALA A 1 274 ? 26.346 -14.740 -20.709 1.00 71.44 274 ALA A N 1
ATOM 2180 C CA . ALA A 1 274 ? 27.692 -14.314 -21.091 1.00 71.44 274 ALA A CA 1
ATOM 2181 C C . ALA A 1 274 ? 27.772 -12.786 -21.234 1.00 71.44 274 ALA A C 1
ATOM 2183 O O . ALA A 1 274 ? 28.675 -12.166 -20.684 1.00 71.44 274 ALA A O 1
ATOM 2184 N N . ALA A 1 275 ? 26.781 -12.155 -21.870 1.00 71.38 275 ALA A N 1
ATOM 2185 C CA . ALA A 1 275 ? 26.750 -10.702 -22.037 1.00 71.38 275 ALA A CA 1
ATOM 2186 C C . ALA A 1 275 ? 26.633 -9.938 -20.699 1.00 71.38 275 ALA A C 1
ATOM 2188 O O . ALA A 1 275 ? 27.250 -8.887 -20.524 1.00 71.38 275 ALA A O 1
ATOM 2189 N N . ILE A 1 276 ? 25.891 -10.479 -19.724 1.00 72.94 276 ILE A N 1
ATOM 2190 C CA . ILE A 1 276 ? 25.811 -9.930 -18.359 1.00 72.94 276 ILE A CA 1
ATOM 2191 C C . ILE A 1 276 ? 27.123 -10.148 -17.581 1.00 72.94 276 ILE A C 1
ATOM 2193 O O . ILE A 1 276 ? 27.474 -9.318 -16.740 1.00 72.94 276 ILE A O 1
ATOM 2197 N N . GLN A 1 277 ? 27.856 -11.237 -17.834 1.00 73.19 277 GLN A N 1
ATOM 2198 C CA . GLN A 1 277 ? 29.189 -11.457 -17.258 1.00 73.19 277 GLN A CA 1
ATOM 2199 C C . GLN A 1 277 ? 30.226 -10.498 -17.861 1.00 73.19 277 GLN A C 1
ATOM 2201 O O . GLN A 1 277 ? 30.913 -9.824 -17.095 1.00 73.19 277 GLN A O 1
ATOM 2206 N N . ASP A 1 278 ? 30.269 -10.357 -19.190 1.00 70.62 278 ASP A N 1
ATOM 2207 C CA . ASP A 1 278 ? 31.113 -9.385 -19.901 1.00 70.62 278 ASP A CA 1
ATOM 2208 C C . ASP A 1 278 ? 30.884 -7.965 -19.342 1.00 70.62 278 ASP A C 1
ATOM 2210 O O . ASP A 1 278 ? 31.832 -7.290 -18.940 1.00 70.62 278 ASP A O 1
ATOM 2214 N N . LEU A 1 279 ? 29.622 -7.526 -19.221 1.00 70.81 279 LEU A N 1
ATOM 2215 C CA . LEU A 1 279 ? 29.269 -6.195 -18.702 1.00 70.81 279 LEU A CA 1
ATOM 2216 C C . LEU A 1 279 ? 29.755 -5.978 -17.258 1.00 70.81 279 LEU A C 1
ATOM 2218 O O . LEU A 1 279 ? 30.291 -4.915 -16.946 1.00 70.81 279 LEU A O 1
ATOM 2222 N N . LYS A 1 280 ? 29.637 -6.989 -16.386 1.00 73.75 280 LYS A N 1
ATOM 2223 C CA . LYS A 1 280 ? 30.164 -6.931 -15.009 1.00 73.75 280 LYS A CA 1
ATOM 2224 C C . LYS A 1 280 ? 31.689 -6.851 -14.972 1.00 73.75 280 LYS A C 1
ATOM 2226 O O . LYS A 1 280 ? 32.221 -6.085 -14.175 1.00 73.75 280 LYS A O 1
ATOM 2231 N N . LEU A 1 281 ? 32.386 -7.597 -15.830 1.00 69.75 281 LEU A N 1
ATOM 2232 C CA . LEU A 1 281 ? 33.848 -7.541 -15.932 1.00 69.75 281 LEU A CA 1
ATOM 2233 C C . LEU A 1 281 ? 34.319 -6.159 -16.404 1.00 69.75 281 LEU A C 1
ATOM 2235 O O . LEU A 1 281 ? 35.242 -5.603 -15.813 1.00 69.75 281 LEU A O 1
ATOM 2239 N N . TYR A 1 282 ? 33.645 -5.560 -17.391 1.00 67.06 282 TYR A N 1
ATOM 2240 C CA . TYR A 1 282 ? 33.916 -4.176 -17.791 1.00 67.06 282 TYR A CA 1
ATOM 2241 C C . TYR A 1 282 ? 33.640 -3.176 -16.661 1.00 67.06 282 TYR A C 1
ATOM 2243 O O . TYR A 1 282 ? 34.447 -2.278 -16.456 1.00 67.06 282 TYR A O 1
ATOM 2251 N N . GLN A 1 283 ? 32.563 -3.346 -15.886 1.00 67.38 283 GLN A N 1
ATOM 2252 C CA . GLN A 1 283 ? 32.255 -2.477 -14.741 1.00 67.38 283 GLN A CA 1
ATOM 2253 C C . GLN A 1 283 ? 33.249 -2.624 -13.568 1.00 67.38 283 GLN A C 1
ATOM 2255 O O . GLN A 1 283 ? 33.360 -1.716 -12.751 1.00 67.38 283 GLN A O 1
ATOM 2260 N N . MET A 1 284 ? 33.971 -3.745 -13.468 1.00 66.44 284 MET A N 1
ATOM 2261 C CA . MET A 1 284 ? 34.995 -3.977 -12.438 1.00 66.44 284 MET A CA 1
ATOM 2262 C C . MET A 1 284 ? 36.400 -3.486 -12.828 1.00 66.44 284 MET A C 1
ATOM 2264 O O . MET A 1 284 ? 37.283 -3.460 -11.972 1.00 66.44 284 MET A O 1
ATOM 2268 N N . HIS A 1 285 ? 36.624 -3.118 -14.093 1.00 54.97 285 HIS A N 1
ATOM 2269 C CA . HIS A 1 285 ? 37.920 -2.679 -14.631 1.00 54.97 285 HIS A CA 1
ATOM 2270 C C . HIS A 1 285 ? 37.902 -1.206 -15.099 1.00 54.97 285 HIS A C 1
ATOM 2272 O O . HIS A 1 285 ? 38.630 -0.847 -16.029 1.00 54.97 285 HIS A O 1
ATOM 2278 N N . LEU A 1 286 ? 37.054 -0.371 -14.484 1.00 45.69 286 LEU A N 1
ATOM 2279 C CA . LEU A 1 286 ? 36.761 1.016 -14.874 1.00 45.69 286 LEU A CA 1
ATOM 2280 C C . LEU A 1 286 ? 36.798 1.946 -13.649 1.00 45.69 286 LEU A C 1
ATOM 2282 O O . LEU A 1 286 ? 37.393 3.037 -13.783 1.00 45.69 286 LEU A O 1
#

pLDDT: mean 70.95, std 17.23, range [31.92, 93.0]